Protein AF-A0A9P7GTY9-F1 (afdb_monomer)

pLDDT: mean 71.96, std 12.61, range [36.94, 91.25]

Mean predicted aligned error: 11.89 Å

Organism: NCBI:txid117069

Foldseek 3Di:
DVVVVVVVCCLPVVLVLLVVLLVVLCCLVCVCPPPPQAFFAQKKKAFWQVLFDVVIDRDDFDMDGDDQHHDDDDPDDDDHRDLFDDDDCVRPPPQAPPVLSGDDPSVLVVLVVVLSVLSVVLSVLSNCLSCLVVPDDVVSVVSPPVVSVVVSVVSVVVSVVSQPPVPVPDDDDDDDRNPSSPVSVVVNSVSVVVSQVVRSVVQSVCHPNRGRMHMDGDPRGHD

Radius of gyratio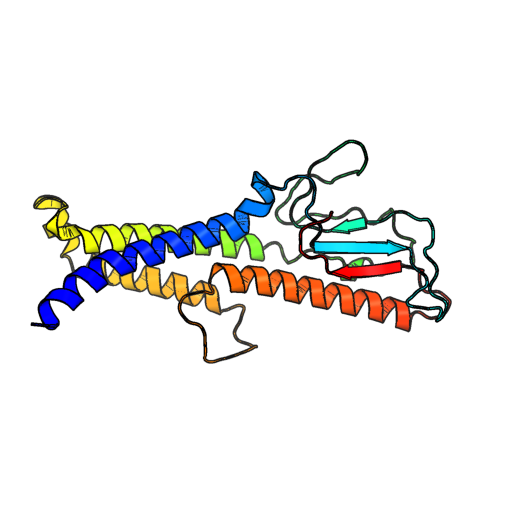n: 23.66 Å; Cα contacts (8 Å, |Δi|>4): 221; chains: 1; bounding box: 55×40×76 Å

Secondary structure (DSSP, 8-state):
-THHHHHHHHHHHHHHHHHHHHHHHHHHHHHHHHT-TT---SEEEEEBSTTT-TT-PBPP---EEE-S-----TTS-PPPP-SS-----TTS-TTS--GGGPPPPTHHHHHHHHHHHHHHHHHHHHHHHHTTTTS-HHHHHHHT-HHHHHHHHHHHHHHHHHHHTTTTTS--SS-SSS-HHHHHHHHHHHHHHHHHHHHHHHHHHHGGGS-SEEEEE--S---

Solvent-accessible surface area (backbone atoms only — not comparable to full-atom values): 13116 Å² total; per-residue (Å²): 122,69,77,70,56,54,58,58,46,58,59,53,49,50,56,51,52,52,50,50,52,50,53,52,29,49,40,68,71,44,38,58,63,75,75,40,42,82,34,37,27,39,33,36,37,37,35,23,34,58,82,82,36,96,81,49,51,85,46,93,63,80,66,48,76,41,50,81,48,49,55,75,52,103,87,54,94,55,65,78,70,45,86,62,56,80,78,83,60,83,86,51,64,93,73,52,76,67,78,56,72,59,64,72,64,61,62,55,63,55,53,50,52,52,42,51,50,39,47,52,54,32,50,54,52,52,47,52,61,66,43,30,93,75,41,57,76,75,57,27,60,61,62,66,37,67,65,55,56,51,49,45,50,48,44,45,49,51,37,54,50,71,68,42,78,84,51,84,83,71,82,87,88,91,76,92,84,79,43,77,53,50,50,57,54,47,48,52,50,51,51,52,54,46,33,33,48,55,46,44,51,53,35,56,75,43,50,95,76,31,58,57,56,40,54,44,79,46,84,43,58,57,134

Sequence (223 aa):
MIAGLSKPVTLYVSPILALTAILLSVFTFLSPVIMLHDRVALLTVTPSTSLIEQSGGKVDGPSLFLGLLVTNKASVNCTSPALSPAYNLNVLPTNAPSTLLSTPPASTPVFVAVALGFSMSFFFTFTLISFRHKVGDRLGSALEKPLIQTVSAWIGFLGFFMGEETSMFISRTLRSCLNEGVTSFLMARIWFGKAVRDFNDSIVNGGAQAPKLVATLGNAFTS

Structure (mmCIF, N/CA/C/O backbone):
data_AF-A0A9P7GTY9-F1
#
_entry.id   AF-A0A9P7GTY9-F1
#
loop_
_atom_site.group_PDB
_atom_site.id
_atom_site.type_symbol
_atom_site.label_atom_id
_atom_site.label_alt_id
_atom_site.label_comp_id
_atom_site.label_asym_id
_atom_site.label_entity_id
_atom_site.label_seq_id
_atom_site.pdbx_PDB_ins_code
_atom_site.Cartn_x
_atom_site.Cartn_y
_atom_site.Cartn_z
_atom_site.occupancy
_atom_site.B_iso_or_equiv
_atom_site.auth_seq_id
_atom_site.auth_comp_id
_atom_site.auth_asym_id
_atom_site.auth_atom_id
_atom_site.pdbx_PDB_model_num
ATOM 1 N N . MET A 1 1 ? 2.137 -10.593 -45.340 1.00 53.81 1 MET A N 1
ATOM 2 C CA . MET A 1 1 ? 1.813 -9.181 -45.013 1.00 53.81 1 MET A CA 1
ATOM 3 C C . MET A 1 1 ? 1.585 -8.899 -43.520 1.00 53.81 1 MET A C 1
ATOM 5 O O . MET A 1 1 ? 1.799 -7.769 -43.115 1.00 53.81 1 MET A O 1
ATOM 9 N N . ILE A 1 2 ? 1.259 -9.884 -42.672 1.00 58.38 2 ILE A N 1
ATOM 10 C CA . ILE A 1 2 ? 1.055 -9.680 -41.216 1.00 58.38 2 ILE A CA 1
ATOM 11 C C . ILE A 1 2 ? 2.355 -9.355 -40.442 1.00 58.38 2 ILE A C 1
ATOM 13 O O . ILE A 1 2 ? 2.325 -8.625 -39.455 1.00 58.38 2 ILE A O 1
ATOM 17 N N . ALA A 1 3 ? 3.518 -9.803 -40.927 1.00 59.88 3 ALA A N 1
ATOM 18 C CA . ALA A 1 3 ? 4.815 -9.555 -40.281 1.00 59.88 3 ALA A CA 1
ATOM 19 C C . ALA A 1 3 ? 5.262 -8.075 -40.281 1.00 59.88 3 ALA A C 1
ATOM 21 O O . ALA A 1 3 ? 6.110 -7.691 -39.481 1.00 59.88 3 ALA A O 1
ATOM 22 N N . GLY A 1 4 ? 4.695 -7.235 -41.158 1.00 64.06 4 GLY A N 1
ATOM 23 C CA . GLY A 1 4 ? 5.003 -5.800 -41.199 1.00 64.06 4 GLY A CA 1
ATOM 24 C C . GLY A 1 4 ? 4.282 -4.990 -40.120 1.00 64.06 4 GLY A C 1
ATOM 25 O O . GLY A 1 4 ? 4.781 -3.950 -39.704 1.00 64.06 4 GLY A O 1
ATOM 26 N N . LEU A 1 5 ? 3.137 -5.485 -39.638 1.00 68.31 5 LEU A N 1
ATOM 27 C CA . LEU A 1 5 ? 2.293 -4.809 -38.648 1.00 68.31 5 LEU A CA 1
ATOM 28 C C . LEU A 1 5 ? 2.688 -5.165 -37.208 1.00 68.31 5 LEU A C 1
ATOM 30 O O . LEU A 1 5 ? 2.550 -4.333 -36.317 1.00 68.31 5 LEU A O 1
ATOM 34 N N . SER A 1 6 ? 3.249 -6.357 -36.969 1.00 72.81 6 SER A N 1
ATOM 35 C CA . SER A 1 6 ? 3.654 -6.770 -35.616 1.00 72.81 6 SER A CA 1
ATOM 36 C C . SER A 1 6 ? 4.821 -5.947 -35.061 1.00 72.81 6 SER A C 1
ATOM 38 O O . SER A 1 6 ? 4.862 -5.667 -33.867 1.00 72.81 6 SER A O 1
ATOM 40 N N . LYS A 1 7 ? 5.746 -5.515 -35.924 1.00 72.12 7 LYS A N 1
ATOM 41 C CA . LYS A 1 7 ? 6.964 -4.788 -35.540 1.00 72.12 7 LYS A CA 1
ATOM 42 C C . LYS A 1 7 ? 6.700 -3.380 -34.976 1.00 72.12 7 LYS A C 1
ATOM 44 O O . LYS A 1 7 ? 7.246 -3.079 -33.921 1.00 72.12 7 LYS A O 1
ATOM 49 N N . PRO A 1 8 ? 5.885 -2.513 -35.609 1.00 74.19 8 PRO A N 1
ATOM 50 C CA . PRO A 1 8 ? 5.538 -1.215 -35.030 1.00 74.19 8 PRO A CA 1
ATOM 51 C C . PRO A 1 8 ? 4.605 -1.351 -33.823 1.00 74.19 8 PRO A C 1
ATOM 53 O O . PRO A 1 8 ? 4.744 -0.594 -32.866 1.00 74.19 8 PRO A O 1
ATOM 56 N N . VAL A 1 9 ? 3.697 -2.333 -33.820 1.00 77.06 9 VAL A N 1
ATOM 57 C CA . VAL A 1 9 ? 2.793 -2.554 -32.682 1.00 77.06 9 VAL A CA 1
ATOM 58 C C . VAL A 1 9 ? 3.590 -2.866 -31.415 1.00 77.06 9 VAL A C 1
ATOM 60 O O . VAL A 1 9 ? 3.382 -2.205 -30.405 1.00 77.06 9 VAL A O 1
ATOM 63 N N . THR A 1 10 ? 4.560 -3.782 -31.452 1.00 75.12 10 THR A N 1
ATOM 64 C CA . THR A 1 10 ? 5.373 -4.082 -30.259 1.00 75.12 10 THR A CA 1
ATOM 65 C C . THR A 1 10 ? 6.277 -2.918 -29.843 1.00 75.12 10 THR A C 1
ATOM 67 O O . THR A 1 10 ? 6.466 -2.698 -28.649 1.00 75.12 10 THR A O 1
ATOM 70 N N . LEU A 1 11 ? 6.777 -2.127 -30.799 1.00 77.88 11 LEU A N 1
ATOM 71 C CA . LEU A 1 11 ? 7.657 -0.983 -30.531 1.00 77.88 11 LEU A CA 1
ATOM 72 C C . LEU A 1 11 ? 6.949 0.206 -29.870 1.00 77.88 11 LEU A C 1
ATOM 74 O O . LEU A 1 11 ? 7.562 0.890 -29.057 1.00 77.88 11 LEU A O 1
ATOM 78 N N . TYR A 1 12 ? 5.688 0.469 -30.225 1.00 79.50 12 TYR A N 1
ATOM 79 C CA . TYR A 1 12 ? 4.944 1.629 -29.721 1.00 79.50 12 TYR A CA 1
ATOM 80 C C . TYR A 1 12 ? 3.958 1.274 -28.608 1.00 79.50 12 TYR A C 1
ATOM 82 O O . TYR A 1 12 ? 3.811 2.046 -27.662 1.00 79.50 12 TYR A O 1
ATOM 90 N N . VAL A 1 13 ? 3.318 0.102 -28.665 1.00 79.38 13 VAL A N 1
ATOM 91 C CA . VAL A 1 13 ? 2.354 -0.306 -27.631 1.00 79.38 13 VAL A CA 1
ATOM 92 C C . VAL A 1 13 ? 3.067 -0.646 -26.328 1.00 79.38 13 VAL A C 1
ATOM 94 O O . VAL A 1 13 ? 2.570 -0.276 -25.271 1.00 79.38 13 VAL A O 1
ATOM 97 N N . SER A 1 14 ? 4.246 -1.278 -26.371 1.00 77.44 14 SER A N 1
ATOM 98 C CA . SER A 1 14 ? 4.952 -1.680 -25.146 1.00 77.44 14 SER A CA 1
ATOM 99 C C . SER A 1 14 ? 5.366 -0.487 -24.264 1.00 77.44 14 SER A C 1
ATOM 101 O O . SER A 1 14 ? 5.079 -0.529 -23.067 1.00 77.44 14 SER A O 1
ATOM 103 N N . PRO A 1 15 ? 5.965 0.604 -24.792 1.00 79.56 15 PRO A N 1
ATOM 104 C CA . PRO A 1 15 ? 6.248 1.799 -23.995 1.00 79.56 15 PRO A CA 1
ATOM 105 C C . PRO A 1 15 ? 4.985 2.508 -23.503 1.00 79.56 15 PRO A C 1
ATOM 107 O O . PRO A 1 15 ? 4.964 2.979 -22.371 1.00 79.56 15 PRO A O 1
ATOM 110 N N . ILE A 1 16 ? 3.922 2.573 -24.316 1.00 80.88 16 ILE A N 1
ATOM 111 C CA . ILE A 1 16 ? 2.652 3.180 -23.887 1.00 80.88 16 ILE A CA 1
ATOM 112 C C . ILE A 1 16 ? 2.066 2.390 -22.713 1.00 80.88 16 ILE A C 1
ATOM 114 O O . ILE A 1 16 ? 1.695 2.986 -21.704 1.00 80.88 16 ILE A O 1
ATOM 118 N N . LEU A 1 17 ? 2.047 1.057 -22.804 1.00 78.06 17 LEU A N 1
ATOM 119 C CA . LEU A 1 17 ? 1.550 0.194 -21.737 1.00 78.06 17 LEU A CA 1
ATOM 120 C C . LEU A 1 17 ? 2.390 0.352 -20.458 1.00 78.06 17 LEU A C 1
ATOM 122 O O . LEU A 1 17 ? 1.833 0.539 -19.377 1.00 78.06 17 LEU A O 1
ATOM 126 N N . ALA A 1 18 ? 3.720 0.369 -20.582 1.00 77.69 18 ALA A N 1
ATOM 127 C CA . ALA A 1 18 ? 4.627 0.584 -19.455 1.00 77.69 18 ALA A CA 1
ATOM 128 C C . ALA A 1 18 ? 4.430 1.964 -18.801 1.00 77.69 18 ALA A C 1
ATOM 130 O O . ALA A 1 18 ? 4.335 2.058 -17.579 1.00 77.69 18 ALA A O 1
ATOM 131 N N . LEU A 1 19 ? 4.284 3.028 -19.599 1.00 79.38 19 LEU A N 1
ATOM 132 C CA . LEU A 1 19 ? 3.993 4.371 -19.095 1.00 79.38 19 LEU A CA 1
ATOM 133 C C . LEU A 1 19 ? 2.661 4.398 -18.342 1.00 79.38 19 LEU A C 1
ATOM 135 O O . LEU A 1 19 ? 2.590 4.948 -17.244 1.00 79.38 19 LEU A O 1
ATOM 139 N N . THR A 1 20 ? 1.613 3.783 -18.900 1.00 80.88 20 THR A N 1
ATOM 140 C CA . THR A 1 20 ? 0.312 3.711 -18.222 1.00 80.88 20 THR A CA 1
ATOM 141 C C . THR A 1 20 ? 0.404 2.948 -16.906 1.00 80.88 20 THR A C 1
ATOM 143 O O . THR A 1 20 ? -0.144 3.417 -15.912 1.00 80.88 20 THR A O 1
ATOM 146 N N . ALA A 1 21 ? 1.148 1.840 -16.855 1.00 78.06 21 ALA A N 1
ATOM 147 C CA . ALA A 1 21 ? 1.351 1.063 -15.636 1.00 78.06 21 ALA A CA 1
ATOM 148 C C . ALA A 1 21 ? 2.113 1.856 -14.560 1.00 78.06 21 ALA A C 1
ATOM 150 O O . ALA A 1 21 ? 1.731 1.822 -13.387 1.00 78.06 21 ALA A O 1
ATOM 151 N N . ILE A 1 22 ? 3.139 2.619 -14.947 1.00 77.12 22 ILE A N 1
ATOM 152 C CA . ILE A 1 22 ? 3.887 3.489 -14.029 1.00 77.12 22 ILE A CA 1
ATOM 153 C C . ILE A 1 22 ? 2.998 4.620 -13.518 1.00 77.12 22 ILE A C 1
ATOM 155 O O . ILE A 1 22 ? 2.954 4.848 -12.313 1.00 77.12 22 ILE A O 1
ATOM 159 N N . LEU A 1 23 ? 2.243 5.291 -14.393 1.00 78.88 23 LEU A N 1
ATOM 160 C CA . LEU A 1 23 ? 1.314 6.350 -13.988 1.00 78.88 23 LEU A CA 1
ATOM 161 C C . LEU A 1 23 ? 0.226 5.820 -13.048 1.00 78.88 23 LEU A C 1
ATOM 163 O O . LEU A 1 23 ? -0.029 6.432 -12.017 1.00 78.88 23 LEU A O 1
ATOM 167 N N . LEU A 1 24 ? -0.363 4.660 -13.350 1.00 76.75 24 LEU A N 1
ATOM 168 C CA . LEU A 1 24 ? -1.322 3.981 -12.473 1.00 76.75 24 LEU A CA 1
ATOM 169 C C . LEU A 1 24 ? -0.699 3.610 -11.125 1.00 76.75 24 LEU A C 1
ATOM 171 O O . LEU A 1 24 ? -1.355 3.760 -10.098 1.00 76.75 24 LEU A O 1
ATOM 175 N N . SER A 1 25 ? 0.559 3.169 -11.102 1.00 73.94 25 SER A N 1
ATOM 176 C CA . SER A 1 25 ? 1.267 2.835 -9.861 1.00 73.94 25 SER A CA 1
ATOM 177 C C . SER A 1 25 ? 1.550 4.088 -9.034 1.00 73.94 25 SER A C 1
ATOM 179 O O . SER A 1 25 ? 1.208 4.133 -7.854 1.00 73.94 25 SER A O 1
ATOM 181 N N . VAL A 1 26 ? 2.078 5.144 -9.660 1.00 74.38 26 VAL A N 1
ATOM 182 C CA . VAL A 1 26 ? 2.297 6.450 -9.024 1.00 74.38 26 VAL A CA 1
ATOM 183 C C . VAL A 1 26 ? 0.981 7.002 -8.493 1.00 74.38 26 VAL A C 1
ATOM 185 O O . VAL A 1 26 ? 0.935 7.419 -7.344 1.00 74.38 26 VAL A O 1
ATOM 188 N N . PHE A 1 27 ? -0.109 6.946 -9.258 1.00 73.62 27 PHE A N 1
ATOM 189 C CA . PHE A 1 27 ? -1.423 7.342 -8.765 1.00 73.62 27 PHE A CA 1
ATOM 190 C C . PHE A 1 27 ? -1.905 6.429 -7.646 1.00 73.62 27 PHE A C 1
ATOM 192 O O . PHE A 1 27 ? -2.376 6.934 -6.648 1.00 73.62 27 PHE A O 1
ATOM 199 N N . THR A 1 28 ? -1.728 5.118 -7.695 1.00 72.62 28 THR A N 1
ATOM 200 C CA . THR A 1 28 ? -2.166 4.253 -6.584 1.00 72.62 28 THR A CA 1
ATOM 201 C C . THR A 1 28 ? -1.468 4.614 -5.266 1.00 72.62 28 THR A C 1
ATOM 203 O O . THR A 1 28 ? -2.106 4.602 -4.214 1.00 72.62 28 THR A O 1
ATOM 206 N N . PHE A 1 29 ? -0.192 5.010 -5.311 1.00 67.75 29 PHE A N 1
ATOM 207 C CA . PHE A 1 29 ? 0.558 5.404 -4.115 1.00 67.75 29 PHE A CA 1
ATOM 208 C C . PHE A 1 29 ? 0.410 6.886 -3.723 1.00 67.75 29 PHE A C 1
ATOM 210 O O . PHE A 1 29 ? 0.395 7.192 -2.532 1.00 67.75 29 PHE A O 1
ATOM 217 N N . LEU A 1 30 ? 0.298 7.809 -4.686 1.00 65.69 30 LEU A N 1
ATOM 218 C CA . LEU A 1 30 ? 0.219 9.260 -4.442 1.00 65.69 30 LEU A CA 1
ATOM 219 C C . LEU A 1 30 ? -1.211 9.823 -4.492 1.00 65.69 30 LEU A C 1
ATOM 221 O O . LEU A 1 30 ? -1.462 10.879 -3.912 1.00 65.69 30 LEU A O 1
ATOM 225 N N . SER A 1 31 ? -2.160 9.161 -5.160 1.00 57.91 31 SER A N 1
ATOM 226 C CA . SER A 1 31 ? -3.567 9.599 -5.273 1.00 57.91 31 SER A CA 1
ATOM 227 C C . SER A 1 31 ? -4.242 9.780 -3.916 1.00 57.91 31 SER A C 1
ATOM 229 O O . SER A 1 31 ? -4.916 10.804 -3.760 1.00 57.91 31 SER A O 1
ATOM 231 N N . PRO A 1 32 ? -4.024 8.906 -2.908 1.00 56.84 32 PRO A N 1
ATOM 232 C CA . PRO A 1 32 ? -4.570 9.155 -1.578 1.00 56.84 32 PRO A CA 1
ATOM 233 C C . PRO A 1 32 ? -4.040 10.462 -0.969 1.00 56.84 32 PRO A C 1
ATOM 235 O O . PRO A 1 32 ? -4.764 11.131 -0.244 1.00 56.84 32 PRO A O 1
ATOM 238 N N . VAL A 1 33 ? -2.801 10.856 -1.297 1.00 56.56 33 VAL A N 1
ATOM 239 C CA . VAL A 1 33 ? -2.149 12.054 -0.744 1.00 56.56 33 VAL A CA 1
ATOM 240 C C . VAL A 1 33 ? -2.668 13.331 -1.408 1.00 56.56 33 VAL A C 1
ATOM 242 O O . VAL A 1 33 ? -2.957 14.309 -0.726 1.00 56.56 33 VAL A O 1
ATOM 245 N N . ILE A 1 34 ? -2.741 13.348 -2.744 1.00 58.34 34 ILE A N 1
ATOM 246 C CA . ILE A 1 34 ? -2.912 14.599 -3.502 1.00 58.34 34 ILE A CA 1
ATOM 247 C C . ILE A 1 34 ? -4.393 14.930 -3.726 1.00 58.34 34 ILE A C 1
ATOM 249 O O . ILE A 1 34 ? -4.763 16.101 -3.668 1.00 58.34 34 ILE A O 1
ATOM 253 N N . MET A 1 35 ? -5.253 13.930 -3.962 1.00 55.97 35 MET A N 1
ATOM 254 C CA . MET A 1 35 ? -6.664 14.183 -4.290 1.00 55.97 35 MET A CA 1
ATOM 255 C C . MET A 1 35 ? -7.630 14.040 -3.110 1.00 55.97 35 MET A C 1
ATOM 257 O O . MET A 1 35 ? -8.623 14.763 -3.078 1.00 55.97 35 MET A O 1
ATOM 261 N N . LEU A 1 36 ? -7.371 13.152 -2.141 1.00 58.12 36 LEU A N 1
ATOM 262 C CA . LEU A 1 36 ? -8.297 12.869 -1.031 1.00 58.12 36 LEU A CA 1
ATOM 263 C C . LEU A 1 36 ? -7.631 12.996 0.349 1.00 58.12 36 LEU A C 1
ATOM 265 O O . LEU A 1 36 ? -7.696 12.103 1.184 1.00 58.12 36 LEU A O 1
ATOM 269 N N . HIS A 1 37 ? -7.038 14.157 0.618 1.00 58.03 37 HIS A N 1
ATOM 270 C CA . HIS A 1 37 ? -6.351 14.440 1.883 1.00 58.03 37 HIS A CA 1
ATOM 271 C C . HIS A 1 37 ? -7.248 14.310 3.137 1.00 58.03 37 HIS A C 1
ATOM 273 O O . HIS A 1 37 ? -6.772 13.926 4.204 1.00 58.03 37 HIS A O 1
ATOM 279 N N . ASP A 1 38 ? -8.558 14.547 3.004 1.00 56.91 38 ASP A N 1
ATOM 280 C CA . ASP A 1 38 ? -9.467 14.674 4.153 1.00 56.91 38 ASP A CA 1
ATOM 281 C C . ASP A 1 38 ? -10.274 13.415 4.523 1.00 56.91 38 ASP A C 1
ATOM 283 O O . ASP A 1 38 ? -11.013 13.445 5.509 1.00 56.91 38 ASP A O 1
ATOM 287 N N . ARG A 1 39 ? -10.229 12.329 3.737 1.00 60.22 39 ARG A N 1
ATOM 288 C CA . ARG A 1 39 ? -11.233 11.241 3.840 1.00 60.22 39 ARG A CA 1
ATOM 289 C C . ARG A 1 39 ? -10.676 9.826 3.678 1.00 60.22 39 ARG A C 1
ATOM 291 O O . ARG A 1 39 ? -11.363 8.942 3.172 1.00 60.22 39 ARG A O 1
ATOM 298 N N . VAL A 1 40 ? -9.436 9.587 4.102 1.00 66.50 40 VAL A N 1
ATOM 299 C CA . VAL A 1 40 ? -8.789 8.278 3.925 1.00 66.50 40 VAL A CA 1
ATOM 300 C C . VAL A 1 40 ? -8.595 7.570 5.261 1.00 66.50 40 VAL A C 1
ATOM 302 O O . VAL A 1 40 ? -7.652 7.840 5.997 1.00 66.50 40 VAL A O 1
ATOM 305 N N . ALA A 1 41 ? -9.477 6.612 5.558 1.00 71.69 41 ALA A N 1
ATOM 306 C CA . ALA A 1 41 ? -9.295 5.655 6.648 1.00 71.69 41 ALA A CA 1
ATOM 307 C C . ALA A 1 41 ? -9.339 4.231 6.084 1.00 71.69 41 ALA A C 1
ATOM 309 O O . ALA A 1 41 ? -10.329 3.813 5.476 1.00 71.69 41 ALA A O 1
ATOM 310 N N . LEU A 1 42 ? -8.247 3.485 6.263 1.00 77.00 42 LEU A N 1
ATOM 311 C CA . LEU A 1 42 ? -8.186 2.073 5.877 1.00 77.00 42 LEU A CA 1
ATOM 312 C C . LEU A 1 42 ? -8.743 1.179 6.985 1.00 77.00 42 LEU A C 1
ATOM 314 O O . LEU A 1 42 ? -9.350 0.147 6.709 1.00 77.00 42 LEU A O 1
ATOM 318 N N . LEU A 1 43 ? -8.544 1.594 8.232 1.00 81.56 43 LEU A N 1
ATOM 319 C CA . LEU A 1 43 ? -9.041 0.928 9.420 1.00 81.56 43 LEU A CA 1
ATOM 320 C C . LEU A 1 43 ? -9.772 1.966 10.266 1.00 81.56 43 LEU A C 1
ATOM 322 O O . LEU A 1 43 ? -9.282 3.073 10.479 1.00 81.56 43 LEU A O 1
ATOM 326 N N . THR A 1 44 ? -10.971 1.633 10.725 1.00 84.69 44 THR A N 1
ATOM 327 C CA . THR A 1 44 ? -11.723 2.477 11.655 1.00 84.69 44 THR A CA 1
ATOM 328 C C . THR A 1 44 ? -12.119 1.653 12.864 1.00 84.69 44 THR A C 1
ATOM 330 O O . THR A 1 44 ? -12.746 0.601 12.727 1.00 84.69 44 THR A O 1
ATOM 333 N N . VAL A 1 45 ? -11.750 2.138 14.044 1.00 86.62 45 VAL A N 1
ATOM 334 C CA . VAL A 1 45 ? -12.197 1.595 15.323 1.00 86.62 45 VAL A CA 1
ATOM 335 C C . VAL A 1 45 ? -13.353 2.459 15.796 1.00 86.62 45 VAL A C 1
ATOM 337 O O . VAL A 1 45 ? -13.191 3.662 16.007 1.00 86.62 45 VAL A O 1
ATOM 340 N N . THR A 1 46 ? -14.524 1.851 15.941 1.00 88.19 46 THR A N 1
ATOM 341 C CA . THR A 1 46 ? -15.717 2.531 16.457 1.00 88.19 46 THR A CA 1
ATOM 342 C C . THR A 1 46 ? -16.239 1.823 17.701 1.00 88.19 46 THR A C 1
ATOM 344 O O . THR A 1 46 ? -16.133 0.599 17.797 1.00 88.19 46 THR A O 1
ATOM 347 N N . PRO A 1 47 ? -16.802 2.560 18.665 1.00 87.44 47 PRO A N 1
ATOM 348 C CA . PRO A 1 47 ? -17.474 1.965 19.813 1.00 87.44 47 PRO A CA 1
ATOM 349 C C . PRO A 1 47 ? -18.744 1.217 19.379 1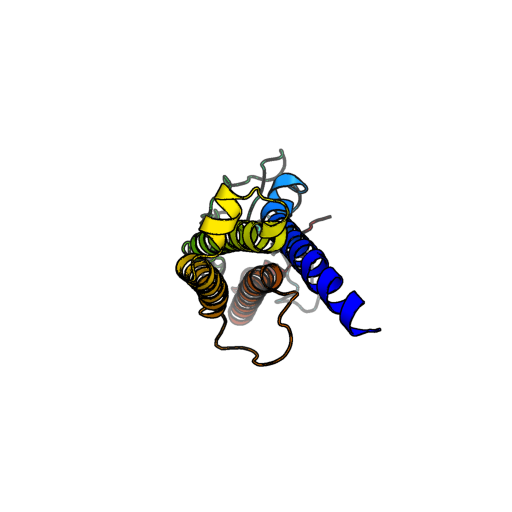.00 87.44 47 PRO A C 1
ATOM 351 O O . PRO A 1 47 ? -19.629 1.771 18.723 1.00 87.44 47 PRO A O 1
ATOM 354 N N . SER A 1 48 ? -18.843 -0.063 19.734 1.00 85.62 48 SER A N 1
ATOM 355 C CA . SER A 1 48 ? -20.002 -0.908 19.424 1.00 85.62 48 SER A CA 1
ATOM 35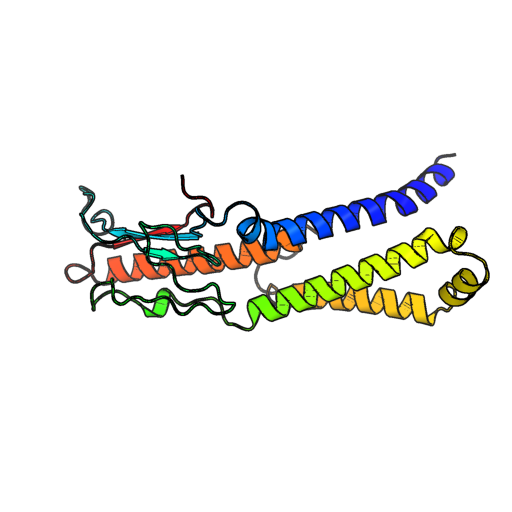6 C C . SER A 1 48 ? -20.078 -2.101 20.374 1.00 85.62 48 SER A C 1
ATOM 358 O O . SER A 1 48 ? -19.050 -2.676 20.729 1.00 85.62 48 SER A O 1
ATOM 360 N N . THR A 1 49 ? -21.293 -2.507 20.759 1.00 84.31 49 THR A N 1
ATOM 361 C CA . THR A 1 49 ? -21.522 -3.775 21.482 1.00 84.31 49 THR A CA 1
ATOM 362 C C . THR A 1 49 ? -21.777 -4.963 20.564 1.00 84.31 49 THR A C 1
ATOM 364 O O . THR A 1 49 ? -21.937 -6.071 21.062 1.00 84.31 49 THR A O 1
ATOM 367 N N . SER A 1 50 ? -21.772 -4.772 19.242 1.00 83.44 50 SER A N 1
ATOM 368 C CA . SER A 1 50 ? -22.113 -5.822 18.266 1.00 83.44 50 SER A CA 1
ATOM 369 C C . SER A 1 50 ? -21.275 -7.102 18.371 1.00 83.44 50 SER A C 1
ATOM 371 O O . SER A 1 50 ? -21.763 -8.166 18.010 1.00 83.44 50 SER A O 1
ATOM 373 N N . LEU A 1 51 ? -20.042 -7.024 18.883 1.00 78.94 51 LEU A N 1
ATOM 374 C CA . LEU A 1 51 ? -19.178 -8.195 19.077 1.00 78.94 51 LEU A CA 1
ATOM 375 C C . LEU A 1 51 ? -19.488 -9.002 20.350 1.00 78.94 51 LEU A C 1
ATOM 377 O O . LEU A 1 51 ? -19.097 -10.160 20.432 1.00 78.94 51 LEU A O 1
ATOM 381 N N . ILE A 1 52 ? -20.151 -8.403 21.344 1.00 80.25 52 ILE A N 1
ATOM 382 C CA . ILE A 1 52 ? -20.366 -9.004 22.675 1.00 80.25 52 ILE A CA 1
ATOM 383 C C . ILE A 1 52 ? -21.852 -9.310 22.907 1.00 80.25 52 ILE A C 1
ATOM 385 O O . ILE A 1 52 ? -22.195 -10.276 23.583 1.00 80.25 52 ILE A O 1
ATOM 389 N N . GLU A 1 53 ? -22.747 -8.501 22.341 1.00 80.88 53 GLU A N 1
ATOM 390 C CA . GLU A 1 53 ? -24.183 -8.556 22.591 1.00 80.88 53 GLU A CA 1
ATOM 391 C C . GLU A 1 53 ? -24.946 -8.739 21.271 1.00 80.88 53 GLU A C 1
ATOM 393 O O . GLU A 1 53 ? -24.815 -7.931 20.349 1.00 80.88 53 GLU A O 1
ATOM 398 N N . GLN A 1 54 ? -25.774 -9.790 21.180 1.00 74.62 54 GLN A N 1
ATOM 399 C CA . GLN A 1 54 ? -26.553 -10.118 19.971 1.00 74.62 54 GLN A CA 1
ATOM 400 C C . GLN A 1 54 ? -27.530 -9.002 19.554 1.00 74.62 54 GLN A C 1
ATOM 402 O O . GLN A 1 54 ? -27.917 -8.931 18.391 1.00 74.62 54 GLN A O 1
ATOM 407 N N . SER A 1 55 ? -27.893 -8.107 20.478 1.00 74.00 55 SER A N 1
ATOM 408 C CA . SER A 1 55 ? -28.787 -6.959 20.263 1.00 74.00 55 SER A CA 1
ATOM 409 C C . SER A 1 55 ? -28.083 -5.692 19.741 1.00 74.00 55 SER A C 1
ATOM 411 O O . SER A 1 55 ? -28.751 -4.679 19.553 1.00 74.00 55 SER A O 1
ATOM 413 N N . GLY A 1 56 ? -26.760 -5.733 19.521 1.00 69.81 56 GLY A N 1
ATOM 414 C CA . GLY A 1 56 ? -25.949 -4.756 18.775 1.00 69.81 56 GLY A CA 1
ATOM 415 C C . GLY A 1 56 ? -26.362 -3.279 18.854 1.00 69.81 56 GLY A C 1
ATOM 416 O O . GLY A 1 56 ? -26.931 -2.742 17.906 1.00 69.81 56 GLY A O 1
ATOM 417 N N . GLY A 1 57 ? -26.002 -2.591 19.940 1.00 76.94 57 GLY A N 1
ATOM 418 C CA . GLY A 1 57 ? -26.202 -1.147 20.093 1.00 76.94 57 GLY A CA 1
ATOM 419 C C . GLY A 1 57 ? -24.995 -0.325 19.624 1.00 76.94 57 GLY A C 1
ATOM 420 O O . GLY A 1 57 ? -23.835 -0.711 19.815 1.00 76.94 57 GLY A O 1
ATOM 421 N N . LYS A 1 58 ? -25.257 0.849 19.033 1.00 77.88 58 LYS A N 1
ATOM 422 C CA . LYS A 1 58 ? -24.234 1.887 18.847 1.00 77.88 58 LYS A CA 1
ATOM 423 C C . LYS A 1 58 ? -23.976 2.531 20.209 1.00 77.88 58 LYS A C 1
ATOM 425 O O . LYS A 1 58 ? -24.912 3.006 20.843 1.00 77.88 58 LYS A O 1
ATOM 430 N N . VAL A 1 59 ? -22.729 2.502 20.665 1.00 82.38 59 VAL A N 1
ATOM 431 C CA . VAL A 1 59 ? -22.323 3.127 21.930 1.00 82.38 59 VAL A CA 1
ATOM 432 C C . VAL A 1 59 ? -21.674 4.461 21.604 1.00 82.38 59 VAL A C 1
ATOM 434 O O . VAL A 1 59 ? -20.902 4.543 20.652 1.00 82.38 59 VAL A O 1
ATOM 437 N N . ASP A 1 60 ? -21.973 5.498 22.377 1.00 80.94 60 ASP A N 1
ATOM 438 C CA . ASP A 1 60 ? -21.287 6.777 22.228 1.00 80.94 60 ASP A CA 1
ATOM 439 C C . ASP A 1 60 ? -19.846 6.668 22.729 1.00 80.94 60 ASP A C 1
ATOM 441 O O . ASP A 1 60 ? -19.569 6.176 23.824 1.00 80.94 60 ASP A O 1
ATOM 445 N N . GLY A 1 61 ? -18.908 7.124 21.907 1.00 80.88 61 GLY A N 1
ATOM 446 C CA . GLY A 1 61 ? -17.495 7.113 22.240 1.00 80.88 61 GLY A CA 1
ATOM 447 C C . GLY A 1 61 ? -16.624 7.620 21.094 1.00 80.88 61 GLY A C 1
ATOM 448 O O . GLY A 1 61 ? -17.104 7.819 19.974 1.00 80.88 61 GLY A O 1
ATOM 449 N N . PRO A 1 62 ? -15.332 7.842 21.367 1.00 80.38 62 PRO A N 1
ATOM 450 C CA . PRO A 1 62 ? -14.400 8.315 20.361 1.00 80.38 62 PRO A CA 1
ATOM 451 C C . PRO A 1 62 ? -14.157 7.240 19.295 1.00 80.38 62 PRO A C 1
ATOM 453 O O . PRO A 1 62 ? -13.856 6.087 19.602 1.00 80.38 62 PRO A O 1
ATOM 456 N N . SER A 1 63 ? -14.263 7.633 18.029 1.00 81.12 63 SER A N 1
ATOM 457 C CA . SER A 1 63 ? -13.859 6.814 16.887 1.00 81.12 63 SER A CA 1
ATOM 458 C C . SER A 1 63 ? -12.422 7.129 16.498 1.00 81.12 63 SER A C 1
ATOM 460 O O . SER A 1 63 ? -12.046 8.299 16.401 1.00 81.12 63 SER A O 1
ATOM 462 N N . LEU A 1 64 ? -11.639 6.092 16.225 1.00 80.06 64 LEU A N 1
ATOM 463 C CA . LEU A 1 64 ? -10.246 6.223 15.831 1.00 80.06 64 LEU A CA 1
ATOM 464 C C . LEU A 1 64 ? -10.087 5.786 14.373 1.00 80.06 64 LEU A C 1
ATOM 466 O O . LEU A 1 64 ? -10.470 4.680 13.992 1.00 80.06 64 LEU A O 1
ATOM 470 N N . PHE A 1 65 ? -9.532 6.678 13.557 1.00 79.38 65 PHE A N 1
ATOM 471 C CA . PHE A 1 65 ? -9.321 6.464 12.130 1.00 79.38 65 PHE A CA 1
ATOM 472 C C . PHE A 1 65 ? -7.834 6.249 11.872 1.00 79.38 65 PHE A C 1
ATOM 474 O O . PHE A 1 65 ? -7.002 7.085 12.221 1.00 79.38 65 PHE A O 1
ATOM 481 N N . LEU A 1 66 ? -7.507 5.115 11.265 1.00 76.50 66 LEU A N 1
ATOM 482 C CA . LEU A 1 66 ? -6.150 4.690 10.960 1.00 76.50 66 LEU A CA 1
ATOM 483 C C . LEU A 1 66 ? -5.998 4.607 9.444 1.00 76.50 66 LEU A C 1
ATOM 485 O O . LEU A 1 66 ? -6.757 3.935 8.737 1.00 76.50 66 LEU A O 1
ATOM 489 N N . GLY A 1 67 ? -4.999 5.314 8.939 1.00 70.44 67 GLY A N 1
ATOM 490 C CA . GLY A 1 67 ? -4.676 5.396 7.525 1.00 70.44 67 GLY A CA 1
ATOM 491 C C . GLY A 1 67 ? -3.224 5.806 7.338 1.00 70.44 67 GLY A C 1
ATOM 492 O O . GLY A 1 67 ? -2.557 6.219 8.290 1.00 70.44 67 GLY A O 1
ATOM 493 N N . LEU A 1 68 ? -2.729 5.667 6.107 1.00 61.28 68 LEU A N 1
ATOM 494 C CA . LEU A 1 68 ? -1.362 6.063 5.770 1.00 61.28 68 LEU A CA 1
ATOM 495 C C . LEU A 1 68 ? -1.160 7.584 5.875 1.00 61.28 68 LEU A C 1
ATOM 497 O O . LEU A 1 68 ? -0.050 8.025 6.153 1.00 61.28 68 LEU A O 1
ATOM 501 N N . LEU A 1 69 ? -2.204 8.386 5.643 1.00 55.50 69 LEU A N 1
ATOM 502 C CA . LEU A 1 69 ? -2.127 9.846 5.562 1.00 55.50 69 LEU A CA 1
ATOM 503 C C . LEU A 1 69 ? -3.443 10.454 6.054 1.00 55.50 69 LEU A C 1
ATOM 505 O O . LEU A 1 69 ? -4.506 10.041 5.599 1.00 55.50 69 LEU A O 1
ATOM 509 N N . VAL A 1 70 ? -3.373 11.428 6.964 1.00 53.62 70 VAL A N 1
ATOM 510 C CA . VAL A 1 70 ? -4.544 12.167 7.460 1.00 53.62 70 VAL A CA 1
ATOM 511 C C . VAL A 1 70 ? -4.161 13.641 7.600 1.00 53.62 70 VAL A C 1
ATOM 513 O O . VAL A 1 70 ? -3.149 13.946 8.232 1.00 53.62 70 VAL A O 1
ATOM 516 N N . THR A 1 71 ? -4.930 14.563 7.014 1.00 51.03 71 THR A N 1
ATOM 517 C CA . THR A 1 71 ? -4.725 16.010 7.209 1.00 51.03 71 THR A CA 1
ATOM 518 C C . THR A 1 71 ? -5.636 16.567 8.299 1.00 51.03 71 THR A C 1
ATOM 520 O O . THR A 1 71 ? -6.763 16.115 8.489 1.00 51.03 71 THR A O 1
ATOM 523 N N . ASN A 1 72 ? -5.133 17.546 9.056 1.00 51.34 72 ASN A N 1
ATOM 524 C CA . ASN A 1 72 ? -5.879 18.203 10.131 1.00 51.34 72 ASN A CA 1
ATOM 525 C C . ASN A 1 72 ? -6.961 19.125 9.548 1.00 51.34 72 ASN A C 1
ATOM 527 O O . ASN A 1 72 ? -6.659 20.227 9.088 1.00 51.34 72 ASN A O 1
ATOM 531 N N . LYS A 1 73 ? -8.228 18.711 9.634 1.00 51.47 73 LYS A N 1
ATOM 532 C CA . LYS A 1 73 ? -9.374 19.631 9.643 1.00 51.47 73 LYS A CA 1
ATOM 533 C C . LYS A 1 73 ? -10.083 19.566 10.992 1.00 51.47 73 LYS A C 1
ATOM 535 O O . LYS A 1 73 ? -10.058 18.543 11.667 1.00 51.47 73 LYS A O 1
ATOM 540 N N . ALA A 1 74 ? -10.714 20.683 11.355 1.00 48.31 74 ALA A N 1
ATOM 541 C CA . ALA A 1 74 ? -11.076 21.140 12.704 1.00 48.31 74 ALA A CA 1
ATOM 542 C C . ALA A 1 74 ? -11.962 20.231 13.596 1.00 48.31 74 ALA A C 1
ATOM 544 O O . ALA A 1 74 ? -12.385 20.675 14.658 1.00 48.31 74 ALA A O 1
ATOM 545 N N . SER A 1 75 ? -12.240 18.981 13.217 1.00 62.75 75 SER A N 1
ATOM 546 C CA . SER A 1 75 ? -13.033 18.030 14.011 1.00 62.75 75 SER A CA 1
ATOM 547 C C . SER A 1 75 ? -12.292 16.736 14.380 1.00 62.75 75 SER A C 1
ATOM 549 O O . SER A 1 75 ? -12.844 15.934 15.132 1.00 62.75 75 SER A O 1
ATOM 551 N N . VAL A 1 76 ? -11.078 16.499 13.868 1.00 66.06 76 VAL A N 1
ATOM 552 C CA . VAL A 1 76 ? -10.288 15.287 14.151 1.00 66.06 76 VAL A CA 1
ATOM 553 C C . VAL A 1 76 ? -8.852 15.699 14.466 1.00 66.06 76 VAL A C 1
ATOM 555 O O . VAL A 1 76 ? -8.257 16.474 13.725 1.00 66.06 76 VAL A O 1
ATOM 558 N N . ASN A 1 77 ? -8.301 15.202 15.577 1.00 68.38 77 ASN A N 1
ATOM 559 C CA . ASN A 1 77 ? -6.915 15.462 15.960 1.00 68.38 77 ASN A CA 1
ATOM 560 C C . ASN A 1 77 ? -5.991 14.520 15.173 1.00 68.38 77 ASN A C 1
ATOM 562 O O . ASN A 1 77 ? -5.862 13.344 15.520 1.00 68.38 77 ASN A O 1
ATOM 566 N N . CYS A 1 78 ? -5.400 15.012 14.085 1.00 68.38 78 CYS A N 1
ATOM 567 C CA . CYS A 1 78 ? -4.564 14.208 13.198 1.00 68.38 78 CYS A CA 1
ATOM 568 C C . CYS A 1 78 ? -3.084 14.328 13.585 1.00 68.38 78 CYS A C 1
ATOM 570 O O . CYS A 1 78 ? -2.560 15.426 13.791 1.00 68.38 78 CYS A O 1
ATOM 572 N N . THR A 1 79 ? -2.381 13.198 13.624 1.00 67.62 79 THR A N 1
ATOM 573 C CA . THR A 1 79 ? -0.915 13.162 13.709 1.00 67.62 79 THR A CA 1
ATOM 574 C C . THR A 1 79 ? -0.285 13.521 12.365 1.00 67.62 79 THR A C 1
ATOM 576 O O . THR A 1 79 ? -0.843 13.204 11.316 1.00 67.62 79 THR A O 1
ATOM 579 N N . SER A 1 80 ? 0.894 14.150 12.397 1.00 65.12 80 SER A N 1
ATOM 580 C CA . SER A 1 80 ? 1.646 14.491 11.182 1.00 65.12 80 SER A CA 1
ATOM 581 C C . SER A 1 80 ? 1.880 13.246 10.312 1.00 65.12 80 SER A C 1
ATOM 583 O O . SER A 1 80 ? 2.220 12.190 10.860 1.00 65.12 80 SER A O 1
ATOM 585 N N . PRO A 1 81 ? 1.716 13.339 8.979 1.00 63.84 81 PRO A N 1
ATOM 586 C CA . PRO A 1 81 ? 1.979 12.221 8.085 1.00 63.84 81 PRO A CA 1
ATOM 587 C C . PRO A 1 81 ? 3.442 11.780 8.202 1.00 63.84 81 PRO A C 1
ATOM 589 O O . PRO A 1 81 ? 4.364 12.593 8.129 1.00 63.84 81 PRO A O 1
ATOM 592 N N . ALA A 1 82 ? 3.655 10.479 8.386 1.00 64.06 82 ALA A N 1
ATOM 593 C CA . ALA A 1 82 ? 4.975 9.877 8.512 1.00 64.06 82 ALA A CA 1
ATOM 594 C C . ALA A 1 82 ? 5.003 8.510 7.820 1.00 64.06 82 ALA A C 1
ATOM 596 O O . ALA A 1 82 ? 3.980 7.844 7.703 1.00 64.06 82 ALA A O 1
ATOM 597 N N . LEU A 1 83 ? 6.194 8.073 7.400 1.00 59.28 83 LEU A N 1
ATOM 598 C CA . LEU A 1 83 ? 6.427 6.741 6.813 1.00 59.28 83 LEU A CA 1
ATOM 599 C C . LEU A 1 83 ? 6.255 5.607 7.842 1.00 59.28 83 LEU A C 1
ATOM 601 O O . LEU A 1 83 ? 6.028 4.460 7.473 1.00 59.28 83 LEU A O 1
ATOM 605 N N . SER A 1 84 ? 6.346 5.947 9.128 1.00 66.25 84 SER A N 1
ATOM 606 C CA . SER A 1 84 ? 6.079 5.081 10.276 1.00 66.25 84 SER A CA 1
ATOM 607 C C . SER A 1 84 ? 5.263 5.877 11.300 1.00 66.25 84 SER A C 1
ATOM 609 O O . SER A 1 84 ? 5.836 6.391 12.266 1.00 66.25 84 SER A O 1
ATOM 611 N N . PRO A 1 85 ? 3.951 6.069 11.079 1.00 67.50 85 PRO A N 1
ATOM 612 C CA . PRO A 1 85 ? 3.148 6.866 11.991 1.00 67.50 85 PRO A CA 1
ATOM 613 C C . PRO A 1 85 ? 3.051 6.177 13.358 1.00 67.50 85 PRO A C 1
ATOM 615 O O . PRO A 1 85 ? 2.736 4.993 13.458 1.00 67.50 85 PRO A O 1
ATOM 6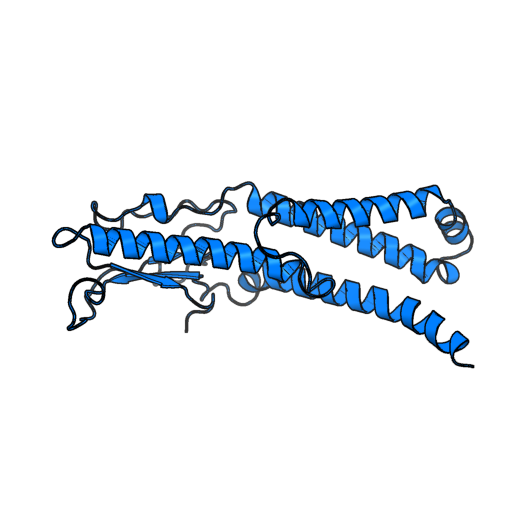18 N N . ALA A 1 86 ? 3.337 6.924 14.423 1.00 72.81 86 ALA A N 1
ATOM 619 C CA . ALA A 1 86 ? 3.037 6.503 15.784 1.00 72.81 86 ALA A CA 1
ATOM 620 C C . ALA A 1 86 ? 1.632 7.008 16.124 1.00 72.81 86 ALA A C 1
ATOM 622 O O . ALA A 1 86 ? 1.424 8.208 16.312 1.00 72.81 86 ALA A O 1
ATOM 623 N N . TYR A 1 87 ? 0.655 6.104 16.144 1.00 74.81 87 TYR A N 1
ATOM 624 C CA . TYR A 1 87 ? -0.719 6.469 16.465 1.00 74.81 87 TYR A CA 1
ATOM 625 C C . TYR A 1 87 ? -0.868 6.696 17.968 1.00 74.81 87 TYR A C 1
ATOM 627 O O . TYR A 1 87 ? -0.456 5.871 18.781 1.00 74.81 87 TYR A O 1
ATOM 635 N N . ASN A 1 88 ? -1.475 7.820 18.343 1.00 73.75 88 ASN A N 1
ATOM 636 C CA . ASN A 1 88 ? -1.800 8.088 19.736 1.00 73.75 88 ASN A CA 1
ATOM 637 C C . ASN A 1 88 ? -3.049 7.284 20.129 1.00 73.75 88 ASN A C 1
ATOM 639 O O . ASN A 1 88 ? -4.165 7.625 19.740 1.00 73.75 88 ASN A O 1
ATOM 643 N N . LEU A 1 89 ? -2.850 6.210 20.892 1.00 79.62 89 LEU A N 1
ATOM 644 C CA . LEU A 1 89 ? -3.910 5.302 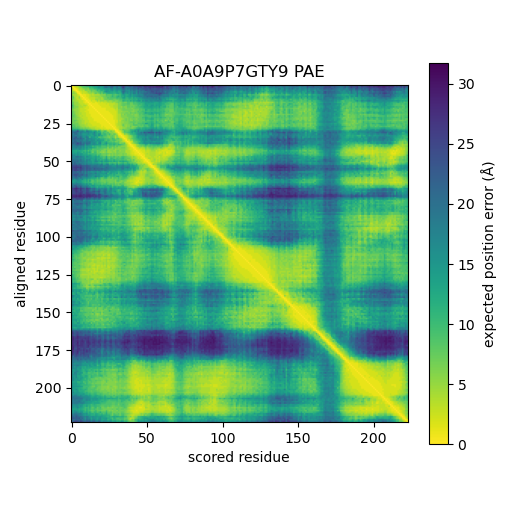21.335 1.00 79.62 89 LEU A CA 1
ATOM 645 C C . LEU A 1 89 ? -4.450 5.646 22.731 1.00 79.62 89 LEU A C 1
ATOM 647 O O . LEU A 1 89 ? -5.268 4.899 23.257 1.00 79.62 89 LEU A O 1
ATOM 651 N N . ASN A 1 90 ? -4.061 6.783 23.320 1.00 81.94 90 ASN A N 1
ATOM 652 C CA . ASN A 1 90 ? -4.490 7.182 24.671 1.00 81.94 90 ASN A CA 1
ATOM 653 C C . ASN A 1 90 ? -6.003 7.431 24.787 1.00 81.94 90 ASN A C 1
ATOM 655 O O . ASN A 1 90 ? -6.532 7.566 25.884 1.00 81.94 90 ASN A O 1
ATOM 659 N N . VAL A 1 91 ? -6.692 7.529 23.649 1.00 80.88 91 VAL A N 1
ATOM 660 C CA . VAL A 1 91 ? -8.146 7.689 23.563 1.00 80.88 91 VAL A CA 1
ATOM 661 C C . VAL A 1 91 ? -8.874 6.348 23.753 1.00 80.88 91 VAL A C 1
ATOM 663 O O . VAL A 1 91 ? -10.068 6.324 24.049 1.00 80.88 91 VAL A O 1
ATOM 666 N N . LEU A 1 92 ? -8.166 5.225 23.596 1.00 81.81 92 LEU A N 1
ATOM 667 C CA . LEU A 1 92 ? -8.708 3.894 23.835 1.00 81.81 92 LEU A CA 1
ATOM 668 C C . LEU A 1 92 ? -8.630 3.538 25.331 1.00 81.81 92 LEU A C 1
ATOM 670 O O . LEU A 1 92 ? -7.705 3.964 26.024 1.00 81.81 92 LEU A O 1
ATOM 674 N N . PRO A 1 93 ? -9.578 2.733 25.845 1.00 82.88 93 PRO A N 1
ATOM 675 C CA . PRO A 1 93 ? -9.519 2.232 27.214 1.00 82.88 93 PRO A CA 1
ATOM 676 C C . PRO A 1 93 ? -8.249 1.399 27.438 1.00 82.88 93 PRO A C 1
ATOM 678 O O . PRO A 1 93 ? -7.776 0.720 26.528 1.00 82.88 93 PRO A O 1
ATOM 681 N N . THR A 1 94 ? -7.735 1.384 28.671 1.00 82.50 94 THR A N 1
ATOM 682 C CA . THR A 1 94 ? -6.490 0.680 29.054 1.00 82.50 94 THR A CA 1
ATOM 683 C C . THR A 1 94 ? -6.504 -0.822 28.766 1.00 82.50 94 THR A C 1
ATOM 685 O O . THR A 1 94 ? -5.448 -1.437 28.680 1.00 82.50 94 THR A O 1
ATOM 688 N N . ASN A 1 95 ? -7.692 -1.405 28.591 1.00 80.94 95 ASN A N 1
ATOM 689 C CA . ASN A 1 95 ? -7.892 -2.823 28.295 1.00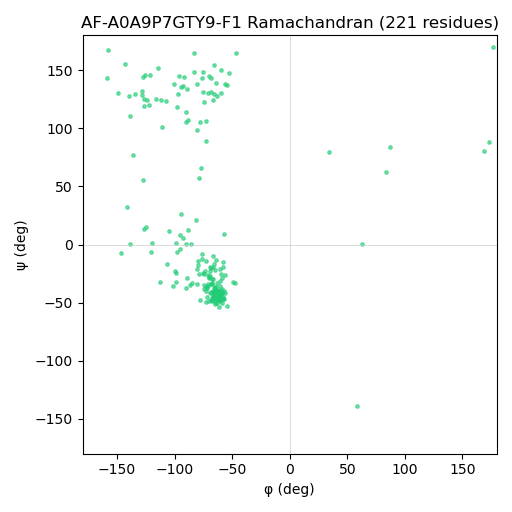 80.94 95 ASN A CA 1
ATOM 690 C C . ASN A 1 95 ? -7.973 -3.116 26.782 1.00 80.94 95 ASN A C 1
ATOM 692 O O . ASN A 1 95 ? -8.286 -4.239 26.394 1.00 80.94 95 ASN A O 1
ATOM 696 N N . ALA A 1 96 ? -7.754 -2.121 25.914 1.00 83.06 96 ALA A N 1
ATOM 697 C CA . ALA A 1 96 ? -7.737 -2.322 24.469 1.00 83.06 96 ALA A CA 1
ATOM 698 C C . ALA A 1 96 ? -6.388 -2.895 23.994 1.00 83.06 96 ALA A C 1
ATOM 700 O O . ALA A 1 96 ? -5.336 -2.416 24.425 1.00 83.06 96 ALA A O 1
ATOM 701 N N . PRO A 1 97 ? -6.389 -3.873 23.066 1.00 78.50 97 PRO A N 1
ATOM 702 C CA . PRO A 1 97 ? -5.163 -4.438 22.512 1.00 78.50 97 PRO A CA 1
ATOM 703 C C . PRO A 1 97 ? -4.490 -3.433 21.562 1.00 78.50 97 PRO A C 1
ATOM 705 O O . PRO A 1 97 ? -4.740 -3.398 20.357 1.00 78.50 97 PRO A O 1
ATOM 708 N N . SER A 1 98 ? -3.629 -2.586 22.123 1.00 73.25 98 SER A N 1
ATOM 709 C CA . SER A 1 98 ? -2.927 -1.504 21.422 1.00 73.25 98 SER A CA 1
ATOM 710 C C . SER A 1 98 ? -1.774 -1.989 20.534 1.00 73.25 98 SER A C 1
ATOM 712 O O . SER A 1 98 ? -1.445 -1.345 19.541 1.00 73.25 98 SER A O 1
ATOM 714 N N . THR A 1 99 ? -1.193 -3.152 20.832 1.00 69.44 99 THR A N 1
ATOM 715 C CA . THR A 1 99 ? -0.089 -3.766 20.070 1.00 69.44 99 THR A CA 1
ATOM 716 C C . THR A 1 99 ? -0.507 -4.298 18.697 1.00 69.44 99 THR A C 1
ATOM 718 O O . THR A 1 99 ? 0.314 -4.339 17.778 1.00 69.44 99 THR A O 1
ATOM 721 N N . LEU A 1 100 ? -1.783 -4.661 18.526 1.00 69.94 100 LEU A N 1
ATOM 722 C CA . LEU A 1 100 ? -2.325 -5.180 17.262 1.00 69.94 100 LEU A CA 1
ATOM 723 C C . LEU A 1 100 ? -2.636 -4.073 16.241 1.00 69.94 100 LEU A C 1
ATOM 725 O O . LEU A 1 100 ? -2.790 -4.350 15.056 1.00 69.94 100 LEU A O 1
ATOM 729 N N . LEU A 1 101 ? -2.674 -2.814 16.687 1.00 69.69 101 LEU A N 1
ATOM 730 C CA . LEU A 1 101 ? -2.881 -1.626 15.851 1.00 69.69 101 LEU A CA 1
ATOM 731 C C . LEU A 1 101 ? -1.547 -0.986 15.415 1.00 69.69 101 LEU A C 1
ATOM 733 O O . LEU A 1 101 ? -1.480 0.218 15.164 1.00 69.69 101 LEU A O 1
ATOM 737 N N . SER A 1 102 ? -0.472 -1.778 15.347 1.00 68.75 102 SER A N 1
ATOM 738 C CA . SER A 1 102 ? 0.849 -1.303 14.934 1.00 68.75 102 SER A CA 1
ATOM 739 C C . SER A 1 102 ? 0.941 -1.109 13.420 1.00 68.75 102 SER A C 1
ATOM 741 O O . SER A 1 102 ? 0.358 -1.842 12.615 1.00 68.75 102 SER A O 1
ATOM 743 N N . THR A 1 103 ? 1.668 -0.065 13.028 1.00 65.94 103 THR A N 1
ATOM 744 C CA . THR A 1 103 ? 1.926 0.256 11.627 1.00 65.94 103 THR A CA 1
ATOM 745 C C . THR A 1 103 ? 2.773 -0.817 10.952 1.00 65.94 103 THR A C 1
ATOM 747 O O . THR A 1 103 ? 3.538 -1.518 11.620 1.00 65.94 103 THR A O 1
ATOM 750 N N . PRO A 1 104 ? 2.668 -0.956 9.616 1.00 65.62 104 PRO A N 1
ATOM 751 C CA . PRO A 1 104 ? 3.600 -1.779 8.861 1.00 65.62 104 PRO A CA 1
ATOM 752 C C . PRO A 1 104 ? 5.048 -1.371 9.175 1.00 65.62 104 PRO A C 1
ATOM 754 O O . PRO A 1 104 ? 5.309 -0.187 9.409 1.00 65.62 104 PRO A O 1
ATOM 757 N N . PRO A 1 105 ? 6.004 -2.314 9.147 1.00 69.06 105 PRO A N 1
ATOM 758 C CA . PRO A 1 105 ? 7.400 -2.006 9.422 1.00 69.06 105 PRO A CA 1
ATOM 759 C C . PRO A 1 105 ? 7.915 -0.915 8.475 1.00 69.06 105 PRO A C 1
ATOM 761 O O . PRO A 1 105 ? 7.644 -0.942 7.269 1.00 69.06 105 PRO A O 1
ATOM 764 N N . ALA A 1 106 ? 8.692 0.024 9.028 1.00 65.81 106 ALA A N 1
ATOM 765 C CA . ALA A 1 106 ? 9.205 1.217 8.345 1.00 65.81 106 ALA A CA 1
ATOM 766 C C . ALA A 1 106 ? 10.054 0.923 7.091 1.00 65.81 106 ALA A C 1
ATOM 768 O O . ALA A 1 106 ? 10.292 1.814 6.278 1.00 65.81 106 ALA A O 1
ATOM 769 N N . SER A 1 107 ? 10.496 -0.323 6.908 1.00 67.38 107 SER A N 1
ATOM 770 C CA . SER A 1 107 ? 11.186 -0.787 5.704 1.00 67.38 107 SER A CA 1
ATOM 771 C C . SER A 1 107 ? 10.271 -0.834 4.476 1.00 67.38 107 SER A C 1
ATOM 773 O O . SER A 1 107 ? 10.719 -0.537 3.372 1.00 67.38 107 SER A O 1
ATOM 775 N N . THR A 1 108 ? 8.984 -1.146 4.651 1.00 70.38 108 THR A N 1
ATOM 776 C CA . THR A 1 108 ? 8.016 -1.338 3.556 1.00 70.38 108 THR A CA 1
ATOM 777 C C . THR A 1 108 ? 7.936 -0.145 2.591 1.00 70.38 108 THR A C 1
ATOM 779 O O . THR A 1 108 ? 8.103 -0.350 1.387 1.00 70.38 108 THR A O 1
ATOM 782 N N . PRO A 1 109 ? 7.728 1.109 3.047 1.00 68.56 109 PRO A N 1
ATOM 783 C CA . PRO A 1 109 ? 7.635 2.239 2.126 1.00 68.56 109 PRO A CA 1
ATOM 784 C C . PRO A 1 109 ? 8.976 2.588 1.465 1.00 68.56 109 PRO A C 1
ATOM 786 O O . PRO A 1 109 ? 8.984 3.067 0.332 1.00 68.56 109 PRO A O 1
ATOM 789 N N . VAL A 1 110 ? 10.107 2.316 2.128 1.00 73.12 110 VAL A N 1
ATOM 790 C CA . VAL A 1 110 ? 11.444 2.514 1.544 1.00 73.12 110 VAL A CA 1
ATOM 791 C C . VAL A 1 110 ? 11.657 1.546 0.381 1.00 73.12 110 VAL A C 1
ATOM 793 O O . VAL A 1 110 ? 12.074 1.971 -0.694 1.00 73.12 110 VAL A O 1
ATOM 796 N N . PHE A 1 111 ? 11.296 0.272 0.553 1.00 71.62 111 PHE A N 1
ATOM 797 C CA . PHE A 1 111 ? 11.360 -0.722 -0.522 1.00 71.62 111 PHE A CA 1
ATOM 798 C C . PHE A 1 111 ? 10.477 -0.346 -1.715 1.00 71.62 111 PHE A C 1
ATOM 800 O O . PHE A 1 111 ? 10.927 -0.417 -2.857 1.00 71.62 111 PHE A O 1
ATOM 807 N N . VAL A 1 112 ? 9.255 0.131 -1.463 1.00 73.81 112 VAL A N 1
ATOM 808 C CA . VAL A 1 112 ? 8.353 0.609 -2.523 1.00 73.81 112 VAL A CA 1
ATOM 809 C C . VAL A 1 112 ? 8.954 1.798 -3.279 1.00 73.81 112 VAL A C 1
ATOM 811 O O . VAL A 1 112 ? 8.908 1.828 -4.509 1.00 73.81 112 VAL A O 1
ATOM 814 N N . ALA A 1 113 ? 9.543 2.766 -2.571 1.00 75.56 113 ALA A N 1
ATOM 815 C CA . ALA A 1 113 ? 10.168 3.929 -3.199 1.00 75.56 113 ALA A CA 1
ATOM 816 C C . ALA A 1 113 ? 11.362 3.533 -4.085 1.00 75.56 113 ALA A C 1
ATOM 818 O O . ALA A 1 113 ? 11.493 4.030 -5.205 1.00 75.56 113 ALA A O 1
ATOM 819 N N . VAL A 1 114 ? 12.197 2.602 -3.615 1.00 78.12 114 VAL A N 1
ATOM 820 C CA . VAL A 1 114 ? 13.334 2.070 -4.383 1.00 78.12 114 VAL A CA 1
ATOM 821 C C . VAL A 1 114 ? 12.853 1.312 -5.626 1.00 78.12 114 VAL A C 1
ATOM 823 O O . VAL A 1 114 ? 13.378 1.542 -6.717 1.00 78.12 114 VAL A O 1
ATOM 826 N N . ALA A 1 115 ? 11.819 0.475 -5.499 1.00 74.81 115 ALA A N 1
ATOM 827 C CA . ALA A 1 115 ? 11.236 -0.258 -6.624 1.00 74.81 115 ALA A CA 1
ATOM 828 C C . ALA A 1 115 ? 10.645 0.683 -7.690 1.00 74.81 115 ALA A C 1
ATOM 830 O O . ALA A 1 115 ? 10.899 0.508 -8.884 1.00 74.81 115 ALA A O 1
ATOM 831 N N . LEU A 1 116 ? 9.927 1.734 -7.273 1.00 75.75 116 LEU A N 1
ATOM 832 C CA . LEU A 1 116 ? 9.425 2.768 -8.185 1.00 75.75 116 LEU A CA 1
ATOM 833 C C . LEU A 1 116 ? 10.569 3.499 -8.900 1.00 75.75 116 LEU A C 1
ATOM 835 O O . LEU A 1 116 ? 10.475 3.747 -10.103 1.00 75.75 116 LEU A O 1
ATOM 839 N N . GLY A 1 117 ? 11.658 3.801 -8.187 1.00 81.50 117 GLY A N 1
ATOM 840 C CA . GLY A 1 117 ? 12.858 4.403 -8.768 1.00 81.50 117 GLY A CA 1
ATOM 841 C C . GLY A 1 117 ? 13.464 3.538 -9.874 1.00 81.50 117 GLY A C 1
ATOM 842 O O . GLY A 1 117 ? 13.668 4.020 -10.991 1.00 81.50 117 GLY A O 1
ATOM 843 N N . PHE A 1 118 ? 13.672 2.245 -9.607 1.00 75.75 118 PHE A N 1
ATOM 844 C CA . PHE A 1 118 ? 14.178 1.309 -10.615 1.00 75.75 118 PHE A CA 1
ATOM 845 C C . PHE A 1 118 ? 13.226 1.145 -11.806 1.00 75.75 118 PHE A C 1
ATOM 847 O O . PHE A 1 118 ? 13.692 1.117 -12.947 1.00 75.75 118 PHE A O 1
ATOM 854 N N . SER A 1 119 ? 11.911 1.109 -11.571 1.00 77.19 119 SER A N 1
ATOM 855 C CA . SER A 1 119 ? 10.899 1.031 -12.634 1.00 77.19 119 SER A CA 1
ATOM 856 C C . SER A 1 119 ? 10.936 2.262 -13.553 1.00 77.19 119 SER A C 1
ATOM 858 O O . SER A 1 119 ? 10.967 2.128 -14.780 1.00 77.19 119 SER A O 1
ATOM 860 N N . MET A 1 120 ? 11.057 3.470 -12.986 1.00 82.38 120 MET A N 1
ATOM 861 C CA . MET A 1 120 ? 11.239 4.694 -13.775 1.00 82.38 120 MET A CA 1
ATOM 862 C C . MET A 1 120 ? 12.537 4.652 -14.591 1.00 82.38 120 MET A C 1
ATOM 864 O O . MET A 1 120 ? 12.514 4.924 -15.794 1.00 82.38 120 MET A O 1
ATOM 868 N N . SER A 1 121 ? 13.665 4.27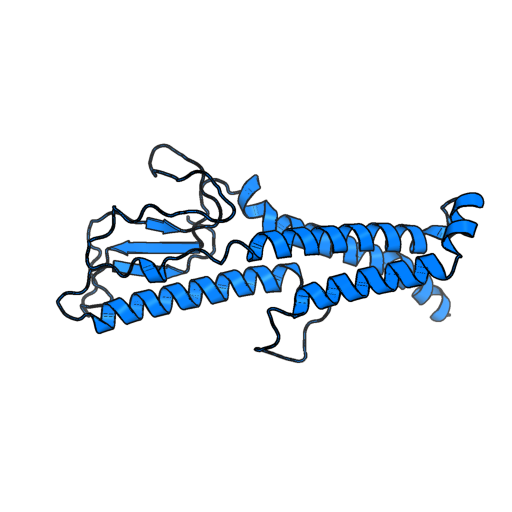3 -13.981 1.00 83.69 121 SER A N 1
ATOM 869 C CA . SER A 1 121 ? 14.948 4.151 -14.691 1.00 83.69 121 SER A CA 1
ATOM 870 C C . SER A 1 121 ? 14.898 3.129 -15.830 1.00 83.69 121 SER A C 1
ATOM 872 O O . SER A 1 121 ? 15.421 3.390 -16.921 1.00 83.69 121 SER A O 1
ATOM 874 N N . PHE A 1 122 ? 14.242 1.987 -15.613 1.00 80.94 122 PHE A N 1
ATOM 875 C CA . PHE A 1 122 ? 14.024 0.981 -16.647 1.00 80.94 122 PHE A CA 1
ATOM 876 C C . PHE A 1 122 ? 13.192 1.541 -17.802 1.00 80.94 122 PHE A C 1
ATOM 878 O O . PHE A 1 122 ? 13.600 1.418 -18.956 1.00 80.94 122 PHE A O 1
ATOM 885 N N . PHE A 1 123 ? 12.082 2.222 -17.507 1.00 82.50 123 PHE A N 1
ATOM 886 C CA . PHE A 1 123 ? 11.228 2.832 -18.522 1.00 82.50 123 PHE A CA 1
ATOM 887 C C . PHE A 1 123 ? 11.978 3.840 -19.394 1.00 82.50 123 PHE A C 1
ATOM 889 O O . PHE A 1 123 ? 11.873 3.783 -20.623 1.00 82.50 123 PHE A O 1
ATOM 896 N N . PHE A 1 124 ? 12.773 4.727 -18.790 1.00 85.00 124 PHE A N 1
ATOM 897 C CA . PHE A 1 124 ? 13.584 5.681 -19.549 1.00 85.00 124 PHE A CA 1
ATOM 898 C C . PHE A 1 124 ? 14.596 4.970 -20.449 1.00 85.00 124 PHE A C 1
ATOM 900 O O . PHE A 1 124 ? 14.693 5.284 -21.637 1.00 85.00 124 PHE A O 1
ATOM 907 N N . THR A 1 125 ? 15.302 3.974 -19.914 1.00 80.38 125 THR A N 1
ATOM 908 C CA . THR A 1 125 ? 16.316 3.230 -20.673 1.00 80.38 125 THR A CA 1
ATOM 909 C C . THR A 1 125 ? 15.679 2.442 -21.824 1.00 80.38 125 THR A C 1
ATOM 911 O O . THR A 1 125 ? 16.147 2.509 -22.960 1.00 80.38 125 THR A O 1
ATOM 914 N N . PHE A 1 126 ? 14.560 1.762 -21.572 1.00 80.94 126 PHE A N 1
ATOM 915 C CA . PHE A 1 126 ? 13.808 1.006 -22.575 1.00 80.94 126 PHE A CA 1
ATOM 916 C C . PHE A 1 126 ? 13.213 1.905 -23.669 1.00 80.94 126 PHE A C 1
ATOM 918 O O . PHE A 1 126 ? 13.255 1.566 -24.856 1.00 80.94 126 PHE A O 1
ATOM 925 N N . THR A 1 127 ? 12.700 3.076 -23.288 1.00 82.94 127 THR A N 1
ATOM 926 C CA . THR A 1 127 ? 12.173 4.069 -24.232 1.00 82.94 127 THR A CA 1
ATOM 927 C C . THR A 1 127 ? 13.289 4.583 -25.140 1.00 82.94 127 THR A C 1
ATOM 929 O O . THR A 1 127 ? 13.133 4.577 -26.361 1.00 82.94 127 THR A O 1
ATOM 932 N N . LEU A 1 128 ? 14.452 4.938 -24.584 1.00 81.50 128 LEU A N 1
ATOM 933 C CA . LEU A 1 128 ? 15.611 5.368 -25.374 1.00 81.50 128 LEU A CA 1
ATOM 934 C C . LEU A 1 128 ? 16.072 4.292 -26.370 1.00 81.50 128 LEU A C 1
ATOM 936 O O . LEU A 1 128 ? 16.340 4.610 -27.529 1.00 81.50 128 LEU A O 1
ATOM 940 N N . ILE A 1 129 ? 16.101 3.021 -25.958 1.00 79.44 129 ILE A N 1
ATOM 941 C CA . ILE A 1 129 ? 16.453 1.896 -26.841 1.00 79.44 129 ILE A CA 1
ATOM 942 C C . ILE A 1 129 ? 15.412 1.722 -27.960 1.00 79.44 129 ILE A C 1
ATOM 944 O O . ILE A 1 129 ? 15.775 1.538 -29.124 1.00 79.44 129 ILE A O 1
ATOM 948 N N . SER A 1 130 ? 14.119 1.826 -27.641 1.00 78.94 130 SER A N 1
ATOM 949 C CA . SER A 1 130 ? 13.027 1.666 -28.613 1.00 78.94 130 SER A CA 1
ATOM 950 C C . SER A 1 130 ? 13.040 2.774 -29.673 1.00 78.94 130 SER A C 1
ATOM 952 O O . SER A 1 130 ? 12.897 2.522 -30.873 1.00 78.94 130 SER A O 1
ATOM 954 N N . PHE A 1 131 ? 13.311 4.012 -29.262 1.00 79.12 131 PHE A N 1
ATOM 955 C CA . PHE A 1 131 ? 13.389 5.157 -30.168 1.00 79.12 131 PHE A CA 1
ATOM 956 C C . PHE A 1 131 ? 14.778 5.381 -30.778 1.00 79.12 131 PHE A C 1
ATOM 958 O O . PHE A 1 131 ? 14.970 6.398 -31.439 1.00 79.12 131 PHE A O 1
ATOM 965 N N . ARG A 1 132 ? 15.721 4.430 -30.666 1.00 76.88 132 ARG A N 1
ATOM 966 C CA . ARG A 1 132 ? 17.102 4.568 -31.183 1.00 76.88 132 ARG A CA 1
ATOM 967 C C . ARG A 1 132 ? 17.202 5.056 -32.632 1.00 76.88 132 ARG A C 1
ATOM 969 O O . ARG A 1 132 ? 18.126 5.770 -32.971 1.00 76.88 132 ARG A O 1
ATOM 976 N N . HIS A 1 133 ? 16.230 4.704 -33.474 1.00 75.19 133 HIS A N 1
ATOM 977 C CA . HIS A 1 133 ? 16.177 5.097 -34.886 1.00 75.19 133 HIS A CA 1
ATOM 978 C C . HIS A 1 133 ? 15.824 6.581 -35.109 1.00 75.19 133 HIS A C 1
ATOM 980 O O . HIS A 1 133 ? 15.979 7.084 -36.216 1.00 75.19 133 HIS A O 1
ATOM 986 N N . LYS A 1 134 ? 15.320 7.275 -34.080 1.00 80.50 134 LYS A N 1
ATOM 987 C CA . LYS A 1 134 ? 15.049 8.722 -34.078 1.00 80.50 134 LYS A CA 1
ATOM 988 C C . LYS A 1 134 ? 16.043 9.520 -33.239 1.00 80.50 134 LYS A C 1
ATOM 990 O O . LYS A 1 134 ? 16.098 10.740 -33.365 1.00 80.50 134 LYS A O 1
ATOM 995 N N . VAL A 1 135 ? 16.797 8.859 -32.365 1.00 77.44 135 VAL A N 1
ATOM 996 C CA . VAL A 1 135 ? 17.806 9.499 -31.524 1.00 77.44 135 VAL A CA 1
ATOM 997 C C . VAL A 1 135 ? 19.108 9.493 -32.325 1.00 77.44 135 VAL A C 1
ATOM 999 O O . VAL A 1 135 ? 19.668 8.430 -32.552 1.00 77.44 135 VAL A O 1
ATOM 1002 N N . GLY A 1 136 ? 19.521 10.665 -32.822 1.00 79.56 136 GLY A N 1
ATOM 1003 C CA . GLY A 1 136 ? 20.510 10.827 -33.899 1.00 79.56 136 GLY A CA 1
ATOM 1004 C C . GLY A 1 136 ? 21.804 10.002 -33.798 1.00 79.56 136 GLY A C 1
ATOM 1005 O O . GLY A 1 136 ? 22.176 9.504 -32.736 1.00 79.56 136 GLY A O 1
ATOM 1006 N N . ASP A 1 137 ? 22.526 9.919 -34.918 1.00 78.31 137 ASP A N 1
ATOM 1007 C CA . ASP A 1 137 ? 23.583 8.929 -35.203 1.00 78.31 137 ASP A CA 1
ATOM 1008 C C . ASP A 1 137 ? 24.626 8.713 -34.090 1.00 78.31 137 ASP A C 1
ATOM 1010 O O . ASP A 1 137 ? 25.105 7.596 -33.882 1.00 78.31 137 ASP A O 1
ATOM 1014 N N . ARG A 1 138 ? 24.962 9.759 -33.320 1.00 75.19 138 ARG A N 1
ATOM 1015 C CA . ARG A 1 138 ? 25.922 9.663 -32.206 1.00 75.19 138 ARG A CA 1
ATOM 1016 C C . ARG A 1 138 ? 25.372 8.955 -30.966 1.00 75.19 138 ARG A C 1
ATOM 1018 O O . ARG A 1 138 ? 26.118 8.220 -30.325 1.00 75.19 138 ARG A O 1
ATOM 1025 N N . LEU A 1 139 ? 24.104 9.169 -30.609 1.00 75.31 139 LEU A N 1
ATOM 1026 C CA . LEU A 1 139 ? 23.484 8.460 -29.482 1.00 75.31 139 LEU A CA 1
ATOM 1027 C C . LEU A 1 139 ? 23.039 7.055 -29.901 1.00 75.31 139 LEU A C 1
ATOM 1029 O O . LEU A 1 139 ? 23.135 6.127 -29.099 1.00 75.31 139 LEU A O 1
ATOM 1033 N N . GLY A 1 140 ? 22.602 6.894 -31.154 1.00 72.50 140 GLY A N 1
ATOM 1034 C CA . GLY A 1 140 ? 22.237 5.597 -31.721 1.00 72.50 140 GLY A CA 1
ATOM 1035 C C . GLY A 1 140 ? 23.384 4.585 -31.654 1.00 72.50 140 GLY A C 1
ATOM 1036 O O . GLY A 1 140 ? 23.183 3.479 -31.155 1.00 72.50 140 GLY A O 1
ATOM 1037 N N . SER A 1 141 ? 24.605 4.980 -32.041 1.00 76.00 141 SER A N 1
ATOM 1038 C CA . SER A 1 141 ? 25.771 4.079 -31.983 1.00 76.00 141 SER A CA 1
ATOM 1039 C C . SER A 1 141 ? 26.234 3.767 -30.553 1.00 76.00 141 SER A C 1
ATOM 1041 O O . SER A 1 141 ? 26.753 2.684 -30.285 1.00 76.00 141 SER A O 1
ATOM 1043 N N . ALA A 1 142 ? 26.007 4.678 -29.600 1.00 76.50 142 ALA A N 1
ATOM 1044 C CA . ALA A 1 142 ? 26.267 4.416 -28.187 1.00 76.50 142 ALA A CA 1
ATOM 1045 C C . ALA A 1 142 ? 25.272 3.394 -27.610 1.00 76.50 142 ALA A C 1
ATOM 1047 O O . ALA A 1 142 ? 25.690 2.489 -26.887 1.00 76.50 142 ALA A O 1
ATOM 1048 N N . LEU A 1 143 ? 23.987 3.504 -27.973 1.00 72.94 143 LEU A N 1
ATOM 1049 C CA . LEU A 1 143 ? 22.892 2.609 -27.566 1.00 72.94 143 LEU A CA 1
ATOM 1050 C C . LEU A 1 143 ? 22.978 1.203 -28.183 1.00 72.94 143 LEU A C 1
ATOM 1052 O O . LEU A 1 143 ? 22.374 0.271 -27.652 1.00 72.94 143 LEU A O 1
ATOM 1056 N N . GLU A 1 144 ? 23.730 1.023 -29.271 1.00 74.31 144 GLU A N 1
ATOM 1057 C CA . GLU A 1 144 ? 23.993 -0.298 -29.860 1.00 74.31 144 GLU A CA 1
ATOM 1058 C C . GLU A 1 144 ? 25.021 -1.128 -29.091 1.00 74.31 144 GLU A C 1
ATOM 1060 O O . GLU A 1 144 ? 25.172 -2.321 -29.360 1.00 74.31 144 GLU A O 1
ATOM 1065 N N . LYS A 1 145 ? 25.702 -0.548 -28.096 1.00 81.81 145 LYS A N 1
ATOM 1066 C CA . LYS A 1 145 ? 26.644 -1.318 -27.286 1.00 81.81 145 LYS A CA 1
ATOM 1067 C C . LYS A 1 145 ? 25.892 -2.420 -26.524 1.00 81.81 145 LYS A C 1
ATOM 1069 O O . LYS A 1 145 ? 24.967 -2.107 -25.768 1.00 81.81 145 LYS A O 1
ATOM 1074 N N . PRO A 1 146 ? 26.333 -3.692 -26.618 1.00 80.25 146 PRO A N 1
ATOM 1075 C CA . PRO A 1 146 ? 25.669 -4.818 -25.951 1.00 80.25 146 PRO A CA 1
ATOM 1076 C C . PRO A 1 146 ? 25.630 -4.644 -24.426 1.00 80.25 146 PRO A C 1
ATOM 1078 O O . PRO A 1 146 ? 24.725 -5.135 -23.754 1.00 80.25 146 PRO A O 1
ATOM 1081 N N . LEU A 1 147 ? 26.578 -3.874 -23.886 1.00 78.88 147 LEU A N 1
ATOM 1082 C CA . LEU A 1 147 ? 26.648 -3.497 -22.478 1.00 78.88 147 LEU A CA 1
ATOM 1083 C C . LEU A 1 147 ? 25.392 -2.741 -22.013 1.00 78.88 147 LEU A C 1
ATOM 1085 O O . LEU A 1 147 ? 24.871 -3.046 -20.948 1.00 78.88 147 LEU A O 1
ATOM 1089 N N . ILE A 1 148 ? 24.851 -1.817 -22.816 1.00 78.12 148 ILE A N 1
ATOM 1090 C CA . ILE A 1 148 ? 23.671 -1.023 -22.431 1.00 78.12 148 ILE A CA 1
ATOM 1091 C C . ILE A 1 148 ? 22.402 -1.877 -22.456 1.00 78.12 148 ILE A C 1
ATOM 1093 O O . ILE A 1 148 ? 21.584 -1.784 -21.544 1.00 78.12 148 ILE A O 1
ATOM 1097 N N . GLN A 1 149 ? 22.262 -2.754 -23.451 1.00 79.44 149 GLN A N 1
ATOM 1098 C CA . GLN A 1 149 ? 21.137 -3.692 -23.524 1.00 79.44 149 GLN A CA 1
ATOM 1099 C C . GLN A 1 149 ? 21.158 -4.682 -22.355 1.00 79.44 149 GLN A C 1
ATOM 1101 O O . GLN A 1 149 ? 20.124 -4.964 -21.757 1.00 79.44 149 GLN A O 1
ATOM 1106 N N . THR A 1 150 ? 22.351 -5.154 -21.985 1.00 81.56 150 THR A N 1
ATOM 1107 C CA . THR A 1 150 ? 22.543 -6.071 -20.856 1.00 81.56 150 THR A CA 1
ATOM 1108 C C . THR A 1 150 ? 22.227 -5.370 -19.539 1.00 81.56 150 THR A C 1
ATOM 1110 O O . THR A 1 150 ? 21.476 -5.902 -18.731 1.00 81.56 150 THR A O 1
ATOM 1113 N N . VAL A 1 151 ? 22.721 -4.145 -19.336 1.00 82.56 151 VAL A N 1
ATOM 1114 C CA . VAL A 1 151 ? 22.424 -3.348 -18.136 1.00 82.56 151 VAL A CA 1
ATOM 1115 C C . VAL A 1 151 ? 20.933 -3.035 -18.031 1.00 82.56 151 VAL A C 1
ATOM 1117 O O . VAL A 1 151 ? 20.371 -3.187 -16.952 1.00 82.56 151 VAL A O 1
ATOM 1120 N N . SER A 1 152 ? 20.255 -2.669 -19.125 1.00 80.12 152 SER A N 1
ATOM 1121 C CA . SER A 1 152 ? 18.804 -2.435 -19.076 1.00 80.12 152 SER A CA 1
ATOM 1122 C C . SER A 1 152 ? 18.028 -3.718 -18.771 1.00 80.12 152 SER A C 1
ATOM 1124 O O . SER A 1 152 ? 17.050 -3.661 -18.027 1.00 80.12 152 SER A O 1
ATOM 1126 N N . ALA A 1 153 ? 18.460 -4.864 -19.304 1.00 78.81 153 ALA A N 1
ATOM 1127 C CA . ALA A 1 153 ? 17.865 -6.157 -18.986 1.00 78.81 153 ALA A CA 1
ATOM 1128 C C . ALA A 1 153 ? 18.076 -6.523 -17.508 1.00 78.81 153 ALA A C 1
ATOM 1130 O O . ALA A 1 153 ? 17.129 -6.954 -16.860 1.00 78.81 153 ALA A O 1
ATOM 1131 N N . TRP A 1 154 ? 19.265 -6.275 -16.948 1.00 79.00 154 TRP A N 1
ATOM 1132 C CA . TRP A 1 154 ? 19.548 -6.482 -15.523 1.00 79.00 154 TRP A CA 1
ATOM 1133 C C . TRP A 1 154 ? 18.770 -5.531 -14.618 1.00 79.00 154 TRP A C 1
ATOM 1135 O O . TRP A 1 154 ? 18.279 -5.969 -13.587 1.00 79.00 154 TRP A O 1
ATOM 1145 N N . ILE A 1 155 ? 18.611 -4.259 -14.989 1.00 77.94 155 ILE A N 1
ATOM 1146 C CA . ILE A 1 155 ? 17.796 -3.304 -14.221 1.00 77.94 155 ILE A CA 1
ATOM 1147 C C . ILE A 1 155 ? 16.324 -3.730 -14.241 1.00 77.94 155 ILE A C 1
ATOM 1149 O O . ILE A 1 155 ? 15.674 -3.705 -13.200 1.00 77.94 155 ILE A O 1
ATOM 1153 N N . GLY A 1 156 ? 15.808 -4.168 -15.395 1.00 69.12 156 GLY A N 1
ATOM 1154 C CA . GLY A 1 156 ? 14.451 -4.710 -15.499 1.00 69.12 156 GLY A CA 1
ATOM 1155 C C . GLY A 1 156 ? 14.275 -5.996 -14.689 1.00 69.12 156 GLY A C 1
ATOM 1156 O O . GLY A 1 156 ? 13.296 -6.140 -13.965 1.00 69.12 156 GLY A O 1
ATOM 1157 N N . PHE A 1 157 ? 15.256 -6.899 -14.748 1.00 70.94 157 PHE A N 1
ATOM 1158 C CA . PHE A 1 157 ? 15.277 -8.137 -13.971 1.00 70.94 157 PHE A CA 1
ATOM 1159 C C . PHE A 1 157 ? 15.332 -7.859 -12.463 1.00 70.94 157 PHE A C 1
ATOM 1161 O O . PHE A 1 157 ? 14.496 -8.356 -11.722 1.00 70.94 157 PHE A O 1
ATOM 1168 N N . LEU A 1 158 ? 16.253 -7.016 -11.991 1.00 68.50 158 LEU A N 1
ATOM 1169 C CA . LEU A 1 158 ? 16.361 -6.654 -10.574 1.00 68.50 158 LEU A CA 1
ATOM 1170 C C . LEU A 1 158 ? 15.130 -5.889 -10.077 1.00 68.50 158 LEU A C 1
ATOM 1172 O O . LEU A 1 158 ? 14.694 -6.126 -8.954 1.00 68.50 158 LEU A O 1
ATOM 1176 N N . GLY A 1 159 ? 14.545 -5.021 -10.907 1.00 65.06 159 GLY A N 1
ATOM 1177 C CA . GLY A 1 159 ? 13.285 -4.342 -10.601 1.00 65.06 159 GLY A CA 1
ATOM 1178 C C . GLY A 1 159 ? 12.119 -5.321 -10.440 1.00 65.06 159 GLY A C 1
ATOM 1179 O O . GLY A 1 159 ? 11.346 -5.195 -9.494 1.00 65.06 159 GLY A O 1
ATOM 1180 N N . PHE A 1 160 ? 12.046 -6.339 -11.302 1.00 63.22 160 PHE A N 1
ATOM 1181 C CA . PHE A 1 160 ? 11.054 -7.412 -11.206 1.00 63.22 160 PHE A CA 1
ATOM 1182 C C . PHE A 1 160 ? 11.262 -8.278 -9.950 1.00 63.22 160 PHE A C 1
ATOM 1184 O O . PHE A 1 160 ? 10.319 -8.509 -9.196 1.00 63.22 160 PHE A O 1
ATOM 1191 N N . PHE A 1 161 ? 12.501 -8.696 -9.669 1.00 62.81 161 PHE A N 1
ATOM 1192 C CA . PHE A 1 161 ? 12.817 -9.576 -8.537 1.00 62.81 161 PHE A CA 1
ATOM 1193 C C . PHE A 1 161 ? 12.738 -8.884 -7.169 1.00 62.81 161 PHE A C 1
ATOM 1195 O O . PHE A 1 161 ? 12.252 -9.491 -6.216 1.00 62.81 161 PHE A O 1
ATOM 1202 N N . MET A 1 162 ? 13.134 -7.610 -7.048 1.00 61.91 162 MET A N 1
ATOM 1203 C CA . MET A 1 162 ? 12.934 -6.860 -5.796 1.00 61.91 162 MET A CA 1
ATOM 1204 C C . MET A 1 162 ? 11.450 -6.653 -5.463 1.00 61.91 162 MET A C 1
ATOM 1206 O O . MET A 1 162 ? 11.113 -6.464 -4.295 1.00 61.91 162 MET A O 1
ATOM 1210 N N . GLY A 1 163 ? 10.560 -6.723 -6.456 1.00 50.75 163 GLY A N 1
ATOM 1211 C CA . GLY A 1 163 ? 9.117 -6.739 -6.226 1.00 50.75 163 GLY A CA 1
ATOM 1212 C C . GLY A 1 163 ? 8.579 -8.067 -5.669 1.00 50.75 163 GLY A C 1
ATOM 1213 O O . GLY A 1 163 ? 7.524 -8.064 -5.038 1.00 50.75 163 GLY A O 1
ATOM 1214 N N . GLU A 1 164 ? 9.277 -9.195 -5.865 1.00 49.09 164 GLU A N 1
ATOM 1215 C CA . GLU A 1 164 ? 8.744 -10.548 -5.616 1.00 49.09 164 GLU A CA 1
ATOM 1216 C C . GLU A 1 164 ? 9.169 -11.157 -4.261 1.00 49.09 164 GLU A C 1
ATOM 1218 O O . GLU A 1 164 ? 8.433 -11.973 -3.699 1.00 49.09 164 GLU A O 1
ATOM 1223 N N . GLU A 1 165 ? 10.288 -10.729 -3.661 1.00 47.69 165 GLU A N 1
ATOM 1224 C CA . GLU A 1 165 ? 10.797 -11.358 -2.422 1.00 47.69 165 GLU A CA 1
ATOM 1225 C C . GLU A 1 165 ? 9.917 -11.167 -1.170 1.00 47.69 165 GLU A C 1
ATOM 1227 O O . GLU A 1 165 ? 10.103 -11.872 -0.182 1.00 47.69 165 GLU A O 1
ATOM 1232 N N . THR A 1 166 ? 8.892 -10.308 -1.195 1.00 47.41 166 THR A N 1
ATOM 1233 C CA . THR A 1 166 ? 7.909 -10.230 -0.089 1.00 47.41 166 THR A CA 1
ATOM 1234 C C . THR A 1 166 ? 6.604 -10.984 -0.349 1.00 47.41 166 THR A C 1
ATOM 1236 O O . THR A 1 166 ? 5.736 -11.007 0.524 1.00 47.41 166 THR A O 1
ATOM 1239 N N . SER A 1 167 ? 6.453 -11.658 -1.496 1.00 45.62 167 SER A N 1
ATOM 1240 C CA . SER A 1 167 ? 5.222 -12.390 -1.834 1.00 45.62 167 SER A CA 1
ATOM 1241 C C . SER A 1 167 ? 5.438 -13.859 -2.208 1.00 45.62 167 SER A C 1
ATOM 1243 O O . SER A 1 167 ? 4.498 -14.523 -2.658 1.00 45.62 167 SER A O 1
ATOM 1245 N N . MET A 1 168 ? 6.620 -14.427 -1.951 1.00 42.97 168 MET A N 1
ATOM 1246 C CA . MET A 1 168 ? 6.845 -15.871 -2.076 1.00 42.97 168 MET A CA 1
ATOM 1247 C C . MET A 1 168 ? 6.294 -16.640 -0.859 1.00 42.97 168 MET A C 1
ATOM 1249 O O . MET A 1 168 ? 7.006 -17.386 -0.197 1.00 42.97 168 MET A O 1
ATOM 1253 N N . PHE A 1 169 ? 4.996 -16.483 -0.572 1.00 42.09 169 PHE A N 1
ATOM 1254 C CA . PHE A 1 169 ? 4.246 -17.530 0.136 1.00 42.09 169 PHE A CA 1
ATOM 1255 C C . PHE A 1 169 ? 2.769 -17.670 -0.259 1.00 42.09 169 PHE A C 1
ATOM 1257 O O . PHE A 1 169 ? 2.143 -18.646 0.145 1.00 42.09 169 PHE A O 1
ATOM 1264 N N . ILE A 1 170 ? 2.179 -16.790 -1.081 1.00 42.50 170 ILE A N 1
ATOM 1265 C CA . ILE A 1 170 ? 0.792 -16.991 -1.535 1.00 42.50 170 ILE A CA 1
ATOM 1266 C C . ILE A 1 170 ? 0.640 -16.651 -3.023 1.00 42.50 170 ILE A C 1
ATOM 1268 O O . ILE A 1 170 ? 0.607 -15.496 -3.422 1.00 42.50 170 ILE A O 1
ATOM 1272 N N . SER A 1 171 ? 0.417 -17.712 -3.804 1.00 38.66 171 SER A N 1
ATOM 1273 C CA . SER A 1 171 ? -0.171 -17.734 -5.152 1.00 38.66 171 SER A CA 1
ATOM 1274 C C . SER A 1 171 ? 0.762 -17.536 -6.354 1.00 38.66 171 SER A C 1
ATOM 1276 O O . SER A 1 171 ? 0.864 -16.482 -6.975 1.00 38.66 171 SER A O 1
ATOM 1278 N N . ARG A 1 172 ? 1.367 -18.661 -6.742 1.00 50.09 172 ARG A N 1
ATOM 1279 C CA . ARG A 1 172 ? 1.951 -18.912 -8.060 1.00 50.09 172 ARG A CA 1
ATOM 1280 C C . ARG A 1 172 ? 0.862 -18.897 -9.151 1.00 50.09 172 ARG A C 1
ATOM 1282 O O . ARG A 1 172 ? -0.181 -19.528 -8.999 1.00 50.09 172 ARG A O 1
ATOM 1289 N N . THR A 1 173 ? 1.202 -18.277 -10.285 1.00 41.97 173 THR A N 1
ATOM 1290 C CA . THR A 1 173 ? 0.698 -18.602 -11.638 1.00 41.97 173 THR A CA 1
ATOM 1291 C C . THR A 1 173 ? -0.656 -18.012 -12.081 1.00 41.97 173 THR A C 1
ATOM 1293 O O . THR A 1 173 ? -1.539 -18.789 -12.400 1.00 41.97 173 THR A O 1
ATOM 1296 N N . LEU A 1 174 ? -0.826 -16.674 -12.175 1.00 36.94 174 LEU A N 1
ATOM 1297 C CA . LEU A 1 174 ? -1.700 -15.974 -13.171 1.00 36.94 174 LEU A CA 1
ATOM 1298 C C . LEU A 1 174 ? -1.893 -14.465 -12.853 1.00 36.94 174 LEU A C 1
ATOM 1300 O O . LEU A 1 174 ? -2.927 -14.081 -12.304 1.00 36.94 174 LEU A O 1
ATOM 1304 N N . ARG A 1 175 ? -0.932 -13.586 -13.203 1.00 42.16 175 ARG A N 1
ATOM 1305 C CA . ARG A 1 175 ? -1.158 -12.145 -13.536 1.00 42.16 175 ARG A CA 1
ATOM 1306 C C . ARG A 1 175 ? 0.165 -11.393 -13.723 1.00 42.16 175 ARG A C 1
ATOM 1308 O O . ARG A 1 175 ? 0.670 -10.799 -12.783 1.00 42.16 175 ARG A O 1
ATOM 1315 N N . SER A 1 176 ? 0.718 -11.383 -14.937 1.00 42.72 176 SER A N 1
ATOM 1316 C CA . SER A 1 176 ? 2.065 -10.823 -15.165 1.00 42.72 176 SER A CA 1
ATOM 1317 C C . SER A 1 176 ? 2.136 -9.447 -15.843 1.00 42.72 176 SER A C 1
ATOM 1319 O O . SER A 1 176 ? 3.225 -9.047 -16.225 1.00 42.72 176 SER A O 1
ATOM 1321 N N . CYS A 1 177 ? 1.043 -8.684 -15.996 1.00 40.47 177 CYS A N 1
ATOM 1322 C CA . CYS A 1 177 ? 1.145 -7.322 -16.568 1.00 40.47 177 CYS A CA 1
ATOM 1323 C C . CYS A 1 177 ? 0.285 -6.230 -15.901 1.00 40.47 177 CYS A C 1
ATOM 1325 O O . CYS A 1 177 ? 0.342 -5.090 -16.341 1.00 40.47 177 CYS A O 1
ATOM 1327 N N . LEU A 1 178 ? -0.499 -6.525 -14.851 1.00 39.91 178 LEU A N 1
ATOM 1328 C CA . LEU A 1 178 ? -1.415 -5.537 -14.241 1.00 39.91 178 LEU A CA 1
ATOM 1329 C C . LEU A 1 178 ? -1.137 -5.238 -12.753 1.00 39.91 178 LEU A C 1
ATOM 1331 O O . LEU A 1 178 ? -1.874 -4.472 -12.145 1.00 39.91 178 LEU A O 1
ATOM 1335 N N . ASN A 1 179 ? -0.117 -5.846 -12.135 1.00 46.69 179 ASN A N 1
ATOM 1336 C CA . ASN A 1 179 ? -0.131 -6.041 -10.680 1.00 46.69 179 ASN A CA 1
ATOM 1337 C C . ASN A 1 179 ? 1.061 -5.495 -9.877 1.00 46.69 179 ASN A C 1
ATOM 1339 O O . ASN A 1 179 ? 1.169 -5.841 -8.708 1.00 46.69 179 ASN A O 1
ATO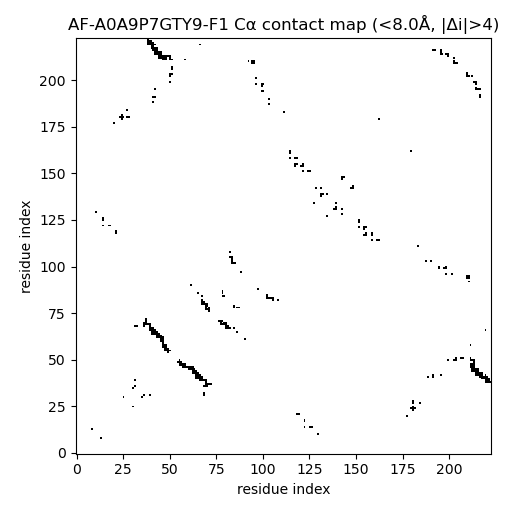M 1343 N N . GLU A 1 180 ? 1.920 -4.618 -10.396 1.00 48.16 180 GLU A N 1
ATOM 1344 C CA . GLU A 1 180 ? 3.009 -4.078 -9.555 1.00 48.16 180 GLU A CA 1
ATOM 1345 C C . GLU A 1 180 ? 2.478 -3.117 -8.471 1.00 48.16 180 GLU A C 1
ATOM 1347 O O . GLU A 1 180 ? 2.733 -3.321 -7.286 1.00 48.16 180 GLU A O 1
ATOM 1352 N N . GLY A 1 181 ? 1.621 -2.153 -8.828 1.00 49.16 181 GLY A N 1
ATOM 1353 C CA . GLY A 1 181 ? 0.948 -1.286 -7.845 1.00 49.16 181 GLY A CA 1
ATOM 1354 C C . GLY A 1 181 ? -0.188 -1.968 -7.068 1.00 49.16 181 GLY A C 1
ATOM 1355 O O . GLY A 1 181 ? -0.497 -1.591 -5.940 1.00 49.16 181 GLY A O 1
ATOM 1356 N N . VAL A 1 182 ? -0.810 -3.001 -7.645 1.00 53.97 182 VAL A N 1
ATOM 1357 C CA . VAL A 1 182 ? -1.899 -3.736 -6.984 1.00 53.97 182 VAL A CA 1
ATOM 1358 C C . VAL A 1 182 ? -1.350 -4.635 -5.878 1.00 53.97 182 VAL A C 1
ATOM 1360 O O . VAL A 1 182 ? -1.999 -4.773 -4.850 1.00 53.97 182 VAL A O 1
ATOM 1363 N N . THR A 1 183 ? -0.157 -5.217 -6.033 1.00 56.16 183 THR A N 1
ATOM 1364 C CA . THR A 1 183 ? 0.386 -6.168 -5.046 1.00 56.16 183 THR A CA 1
ATOM 1365 C C . THR A 1 183 ? 0.749 -5.491 -3.726 1.00 56.16 183 THR A C 1
ATOM 1367 O O . THR A 1 183 ? 0.415 -6.010 -2.665 1.00 56.16 183 THR A O 1
ATOM 1370 N N . SER A 1 184 ? 1.345 -4.299 -3.758 1.00 56.38 184 SER A N 1
ATOM 1371 C CA . SER A 1 184 ? 1.643 -3.517 -2.548 1.00 56.38 184 SER A CA 1
ATOM 1372 C C . SER A 1 184 ? 0.372 -3.051 -1.830 1.00 56.38 184 SER A C 1
ATOM 1374 O O . SER A 1 184 ? 0.270 -3.158 -0.607 1.00 56.38 184 SER A O 1
ATOM 1376 N N . PHE A 1 185 ? -0.626 -2.580 -2.585 1.00 63.72 185 PHE A N 1
ATOM 1377 C CA . PHE A 1 185 ? -1.926 -2.192 -2.047 1.00 63.72 185 PHE A CA 1
ATOM 1378 C C . PHE A 1 185 ? -2.670 -3.399 -1.465 1.00 63.72 185 PHE A C 1
ATOM 1380 O O . PHE A 1 185 ? -3.245 -3.304 -0.380 1.00 63.72 185 PHE A O 1
ATOM 1387 N N . LEU A 1 186 ? -2.614 -4.550 -2.141 1.00 66.81 186 LEU A N 1
ATOM 1388 C CA . LEU A 1 186 ? -3.143 -5.816 -1.640 1.00 66.81 186 LEU A CA 1
ATOM 1389 C C . LEU A 1 186 ? -2.422 -6.245 -0.367 1.00 66.81 186 LEU A C 1
ATOM 1391 O O . LEU A 1 186 ? -3.098 -6.641 0.571 1.00 66.81 186 LEU A O 1
ATOM 1395 N N . MET A 1 187 ? -1.097 -6.118 -0.285 1.00 68.06 187 MET A N 1
ATOM 1396 C CA . MET A 1 187 ? -0.360 -6.450 0.935 1.00 68.06 187 MET A CA 1
ATOM 1397 C C . MET A 1 187 ? -0.722 -5.531 2.094 1.00 68.06 187 MET A C 1
ATOM 1399 O O . MET A 1 187 ? -0.990 -6.025 3.187 1.00 68.06 187 MET A O 1
ATOM 1403 N N . ALA A 1 188 ? -0.840 -4.222 1.860 1.00 70.44 188 ALA A N 1
ATOM 1404 C CA . ALA A 1 188 ? -1.359 -3.305 2.869 1.00 70.44 188 ALA A CA 1
ATOM 1405 C C . ALA A 1 188 ? -2.776 -3.722 3.305 1.00 70.44 188 ALA A C 1
ATOM 1407 O O . ALA A 1 188 ? -3.047 -3.858 4.496 1.00 70.44 188 ALA A O 1
ATOM 1408 N N . ARG A 1 189 ? -3.673 -4.018 2.357 1.00 74.25 189 ARG A N 1
ATOM 1409 C CA . ARG A 1 189 ? -5.038 -4.488 2.647 1.00 74.25 189 ARG A CA 1
ATOM 1410 C C . ARG A 1 189 ? -5.084 -5.815 3.396 1.00 74.25 189 ARG A C 1
ATOM 1412 O O . ARG A 1 189 ? -5.915 -5.952 4.288 1.00 74.25 189 ARG A O 1
ATOM 1419 N N . ILE A 1 190 ? -4.228 -6.773 3.057 1.00 80.50 190 ILE A N 1
ATOM 1420 C CA . ILE A 1 190 ? -4.122 -8.069 3.736 1.00 80.50 190 ILE A CA 1
ATOM 1421 C C . ILE A 1 190 ? -3.601 -7.856 5.155 1.00 80.50 190 ILE A C 1
ATOM 1423 O O . ILE A 1 190 ? -4.162 -8.426 6.089 1.00 80.50 190 ILE A O 1
ATOM 1427 N N . TRP A 1 191 ? -2.593 -6.999 5.332 1.00 80.81 191 TRP A N 1
ATOM 1428 C CA . TRP A 1 191 ? -2.038 -6.656 6.639 1.00 80.81 191 TRP A CA 1
ATOM 1429 C C . TRP A 1 191 ? -3.087 -6.010 7.543 1.00 80.81 191 TRP A C 1
ATOM 1431 O O . TRP A 1 191 ? -3.370 -6.524 8.622 1.00 80.81 191 TRP A O 1
ATOM 1441 N N . PHE A 1 192 ? -3.744 -4.944 7.076 1.00 80.56 192 PHE A N 1
ATOM 1442 C CA . PHE A 1 192 ? -4.820 -4.294 7.826 1.00 80.56 192 PHE A CA 1
ATOM 1443 C C . PHE A 1 192 ? -6.023 -5.224 8.025 1.00 80.56 192 PHE A C 1
ATOM 1445 O O . PHE A 1 192 ? -6.627 -5.225 9.091 1.00 80.56 192 PHE A O 1
ATOM 1452 N N . GLY A 1 193 ? -6.358 -6.063 7.042 1.00 84.75 193 GLY A N 1
ATOM 1453 C CA . GLY A 1 193 ? -7.433 -7.049 7.158 1.00 84.75 193 GLY A CA 1
ATOM 1454 C C . GLY A 1 193 ? -7.128 -8.165 8.159 1.00 84.75 193 GLY A C 1
ATOM 1455 O O . GLY A 1 193 ? -8.044 -8.705 8.779 1.00 84.75 193 GLY A O 1
ATOM 1456 N N . LYS A 1 194 ? -5.854 -8.520 8.343 1.00 85.94 194 LYS A N 1
ATOM 1457 C CA . LYS A 1 194 ? -5.417 -9.395 9.431 1.00 85.94 194 LYS A CA 1
ATOM 1458 C C . LYS A 1 194 ? -5.480 -8.657 10.768 1.00 85.94 194 LYS A C 1
ATOM 1460 O O . LYS A 1 194 ? -6.125 -9.160 11.674 1.00 85.94 194 LYS A O 1
ATOM 1465 N N . ALA A 1 195 ? -4.930 -7.447 10.855 1.00 85.50 195 ALA A N 1
ATOM 1466 C CA . ALA A 1 195 ? -4.950 -6.645 12.078 1.00 85.50 195 ALA A CA 1
ATOM 1467 C C . ALA A 1 195 ? -6.375 -6.408 12.611 1.00 85.50 195 ALA A C 1
ATOM 1469 O O . ALA A 1 195 ? -6.611 -6.538 13.806 1.00 85.50 195 ALA A O 1
ATOM 1470 N N . VAL A 1 196 ? -7.347 -6.128 11.731 1.00 89.38 196 VAL A N 1
ATOM 1471 C CA . VAL A 1 196 ? -8.768 -5.990 12.104 1.00 89.38 196 VAL A CA 1
ATOM 1472 C C . VAL A 1 196 ? -9.335 -7.287 12.678 1.00 89.38 196 VAL A C 1
ATOM 1474 O O . VAL A 1 196 ? -10.047 -7.246 13.679 1.00 89.38 196 VAL A O 1
ATOM 1477 N N . ARG A 1 197 ? -9.039 -8.430 12.048 1.00 89.69 197 ARG A N 1
ATOM 1478 C CA . ARG A 1 197 ? -9.501 -9.738 12.529 1.00 89.69 197 ARG A CA 1
ATOM 1479 C C . ARG A 1 197 ? -8.881 -10.071 13.876 1.00 89.69 197 ARG A C 1
ATOM 1481 O O . ARG A 1 197 ? -9.626 -10.286 14.818 1.00 89.69 197 ARG A O 1
ATOM 1488 N N . ASP A 1 198 ? -7.560 -9.978 13.989 1.00 88.69 198 ASP A N 1
ATOM 1489 C CA . ASP A 1 198 ? -6.836 -10.254 15.231 1.00 88.69 198 ASP A CA 1
ATOM 1490 C C . ASP A 1 198 ? -7.316 -9.328 16.371 1.00 88.69 198 ASP A C 1
ATOM 1492 O O . ASP A 1 198 ? -7.475 -9.767 17.511 1.00 88.69 198 ASP A O 1
ATOM 1496 N N . PHE A 1 199 ? -7.611 -8.055 16.071 1.00 89.62 199 PHE A N 1
ATOM 1497 C CA . PHE A 1 199 ? -8.179 -7.107 17.034 1.00 89.62 199 PHE A CA 1
ATOM 1498 C C . PHE A 1 199 ? -9.583 -7.519 17.500 1.00 89.62 199 PHE A C 1
ATOM 1500 O O . PHE A 1 199 ? -9.839 -7.568 18.703 1.00 89.62 199 PHE A O 1
ATOM 1507 N N . ASN A 1 200 ? -10.488 -7.833 16.569 1.00 91.25 200 ASN A N 1
ATOM 1508 C CA . ASN A 1 200 ? -11.855 -8.241 16.904 1.00 91.25 200 ASN A CA 1
ATOM 1509 C C . ASN A 1 200 ? -11.874 -9.592 17.638 1.00 91.25 200 ASN A C 1
ATOM 1511 O O . ASN A 1 200 ? -12.581 -9.728 18.635 1.00 91.25 200 ASN A O 1
ATOM 1515 N N . ASP A 1 201 ? -11.050 -10.551 17.215 1.00 91.12 201 ASP A N 1
ATOM 1516 C CA . ASP A 1 201 ? -10.897 -11.853 17.869 1.00 91.12 201 ASP A CA 1
ATOM 1517 C C . ASP A 1 201 ? -10.359 -11.685 19.295 1.00 91.12 201 ASP A C 1
ATOM 1519 O O . ASP A 1 201 ? -10.847 -12.327 20.225 1.00 91.12 201 ASP A O 1
ATOM 1523 N N . SER A 1 202 ? -9.408 -10.769 19.514 1.00 89.25 202 SER A N 1
ATOM 1524 C CA . SER A 1 202 ? -8.925 -10.451 20.862 1.00 89.25 202 SER A CA 1
ATOM 1525 C C . SER A 1 202 ? -10.015 -9.859 21.763 1.00 89.25 202 SER A C 1
ATOM 1527 O O . SER A 1 202 ? -9.979 -10.095 22.970 1.00 89.25 202 SER A O 1
ATOM 1529 N N . ILE A 1 203 ? -10.963 -9.093 21.216 1.00 88.25 203 ILE A N 1
ATOM 1530 C CA . ILE A 1 203 ? -12.100 -8.557 21.980 1.00 88.25 203 ILE A CA 1
ATOM 1531 C C . ILE A 1 203 ? -13.080 -9.676 22.327 1.00 88.25 203 ILE A C 1
ATOM 1533 O O . ILE A 1 203 ? -13.485 -9.789 23.482 1.00 88.25 203 ILE A O 1
ATOM 1537 N N . VAL A 1 204 ? -13.408 -10.542 21.366 1.00 89.44 204 VAL A N 1
ATOM 1538 C CA . VAL A 1 204 ? -14.286 -11.700 21.598 1.00 89.44 204 VAL A CA 1
ATOM 1539 C C . VAL A 1 204 ? -13.689 -12.629 22.662 1.00 89.44 204 VAL A C 1
ATOM 1541 O O . VAL A 1 204 ? -14.390 -13.044 23.586 1.00 89.44 204 VAL A O 1
ATOM 1544 N N . ASN A 1 205 ? -12.378 -12.879 22.603 1.00 88.81 205 ASN A N 1
ATOM 1545 C CA . ASN A 1 205 ? -11.664 -13.704 23.582 1.00 88.81 205 ASN A CA 1
ATOM 1546 C C . ASN A 1 205 ? -11.552 -13.052 24.974 1.00 88.81 205 ASN A C 1
ATOM 1548 O O . ASN A 1 205 ? -11.384 -13.760 25.964 1.00 88.81 205 ASN A O 1
ATOM 1552 N N . GLY A 1 206 ? -11.657 -11.722 25.074 1.00 84.62 206 GLY A N 1
ATOM 1553 C CA . GLY A 1 206 ? -11.629 -10.996 26.349 1.00 84.62 206 GLY A CA 1
ATOM 1554 C C . GLY A 1 206 ? -12.932 -11.084 27.160 1.00 84.62 206 GLY A C 1
ATOM 1555 O O . GLY A 1 206 ? -12.950 -10.723 28.340 1.00 84.62 206 GLY A O 1
ATOM 1556 N N . GLY A 1 207 ? -14.026 -11.567 26.559 1.00 85.31 207 GLY A N 1
ATOM 1557 C CA . GLY A 1 207 ? -15.301 -11.800 27.241 1.00 85.31 207 GLY A CA 1
ATOM 1558 C C . GLY A 1 207 ? -15.896 -10.545 27.898 1.00 85.31 207 GLY A C 1
ATOM 1559 O O . GLY A 1 207 ? -15.863 -9.451 27.342 1.00 85.31 207 GLY A O 1
ATOM 1560 N N . ALA A 1 208 ? -16.448 -10.689 29.108 1.00 82.12 208 ALA A N 1
ATOM 1561 C CA . ALA A 1 208 ? -17.178 -9.618 29.802 1.00 82.12 208 ALA A CA 1
ATOM 1562 C C . ALA A 1 208 ? -16.316 -8.405 30.213 1.00 82.12 208 ALA A C 1
ATOM 1564 O O . ALA A 1 208 ? -16.861 -7.346 30.520 1.00 82.12 208 ALA A O 1
ATOM 1565 N N . GLN A 1 209 ? -14.988 -8.551 30.237 1.00 84.00 209 GLN A N 1
ATOM 1566 C CA . GLN A 1 209 ? -14.047 -7.469 30.560 1.00 84.00 209 GLN A CA 1
ATOM 1567 C C . GLN A 1 209 ? -13.500 -6.768 29.306 1.00 84.00 209 GLN A C 1
ATOM 1569 O O . GLN A 1 209 ? -12.750 -5.794 29.424 1.00 84.00 209 GLN A O 1
ATOM 1574 N N . ALA A 1 210 ? -13.865 -7.250 28.113 1.00 84.81 210 ALA A N 1
ATOM 1575 C CA . ALA A 1 210 ? -13.397 -6.692 26.859 1.00 84.81 210 ALA A CA 1
ATOM 1576 C C . ALA A 1 210 ? -14.010 -5.307 26.587 1.00 84.81 210 ALA A C 1
ATOM 1578 O O . ALA A 1 210 ? -15.172 -5.045 26.921 1.00 84.81 210 ALA A O 1
ATOM 1579 N N . PRO A 1 211 ? -13.252 -4.396 25.958 1.00 85.75 211 PRO A N 1
ATOM 1580 C CA . PRO A 1 211 ? -13.778 -3.097 25.583 1.00 85.75 211 PRO A CA 1
ATOM 1581 C C . PRO A 1 211 ? -14.833 -3.229 24.475 1.00 85.75 211 PRO A C 1
ATOM 1583 O O . P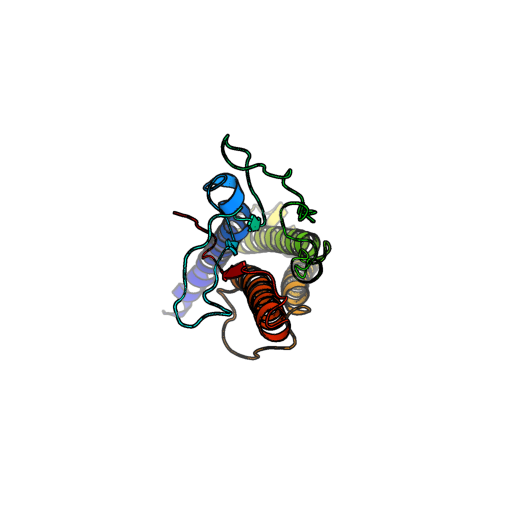RO A 1 211 ? -14.701 -4.030 23.553 1.00 85.75 211 PRO A O 1
ATOM 1586 N N . LYS A 1 212 ? -15.869 -2.386 24.540 1.00 88.19 212 LYS A N 1
ATOM 1587 C CA . LYS A 1 212 ? -16.969 -2.315 23.560 1.00 88.19 212 LYS A CA 1
ATOM 1588 C C . LYS A 1 212 ? -16.529 -1.588 22.285 1.00 88.19 212 LYS A C 1
ATOM 1590 O O . LYS A 1 212 ? -16.983 -0.479 22.002 1.00 88.19 212 LYS A O 1
ATOM 1595 N N . LEU A 1 213 ? -15.590 -2.177 21.554 1.00 88.44 213 LEU A N 1
ATOM 1596 C CA . LEU A 1 213 ? -14.994 -1.617 20.343 1.00 88.44 213 LEU A CA 1
ATOM 1597 C C . LEU A 1 213 ? -15.122 -2.618 19.202 1.00 88.44 213 LEU A C 1
ATOM 1599 O O . LEU A 1 213 ? -14.995 -3.815 19.418 1.00 88.44 213 LEU A O 1
ATOM 1603 N N . VAL A 1 214 ? -15.312 -2.126 17.983 1.00 89.88 214 VAL A N 1
ATOM 1604 C CA . VAL A 1 214 ? -15.227 -2.928 16.762 1.00 89.88 214 VAL A CA 1
ATOM 1605 C C . VAL A 1 214 ? -14.281 -2.248 15.787 1.00 89.88 214 VAL A C 1
ATOM 1607 O O . VAL A 1 214 ? -14.408 -1.050 15.502 1.00 89.88 214 VAL A O 1
ATOM 1610 N N . ALA A 1 215 ? -13.317 -3.009 15.279 1.00 89.31 215 ALA A N 1
ATOM 1611 C CA . ALA A 1 215 ? -12.498 -2.588 14.160 1.00 89.31 215 ALA A CA 1
ATOM 1612 C C . ALA A 1 215 ? -13.173 -3.014 12.855 1.00 89.31 215 ALA A C 1
ATOM 1614 O O . ALA A 1 215 ? -13.627 -4.150 12.698 1.00 89.31 215 ALA A O 1
ATOM 1615 N N . THR A 1 216 ? -13.226 -2.094 11.900 1.00 87.94 216 THR A N 1
ATOM 1616 C CA . THR A 1 216 ? -13.756 -2.342 10.559 1.00 87.94 216 THR A CA 1
ATOM 1617 C C . THR A 1 216 ? -12.743 -1.902 9.515 1.00 87.94 216 THR A C 1
ATOM 1619 O O . THR A 1 216 ? -12.010 -0.924 9.695 1.00 87.94 216 THR A O 1
ATOM 1622 N N . LEU A 1 217 ? -12.678 -2.661 8.423 1.00 86.50 217 LEU A N 1
ATOM 1623 C CA . LEU A 1 217 ? -11.804 -2.366 7.299 1.00 86.50 217 LEU A CA 1
ATOM 1624 C C . LEU A 1 217 ? -12.560 -1.472 6.306 1.00 86.50 217 LEU A C 1
ATOM 1626 O O . LEU A 1 217 ? -13.538 -1.902 5.697 1.00 86.50 217 LEU A O 1
ATOM 1630 N N . GLY A 1 218 ? -12.103 -0.235 6.144 1.00 76.75 218 GLY A N 1
ATOM 1631 C CA . GLY A 1 218 ? -12.678 0.736 5.218 1.00 76.75 218 GLY A CA 1
ATOM 1632 C C . GLY A 1 218 ? -12.165 0.557 3.790 1.00 76.75 218 GLY A C 1
ATOM 1633 O O . GLY A 1 218 ? -11.140 -0.080 3.545 1.00 76.75 218 GLY A O 1
ATOM 1634 N N . ASN A 1 219 ? -12.850 1.171 2.822 1.00 70.81 219 ASN A N 1
ATOM 1635 C CA . ASN A 1 219 ? -12.424 1.174 1.419 1.00 70.81 219 ASN A CA 1
ATOM 1636 C C . ASN A 1 219 ? -11.352 2.213 1.086 1.00 70.81 219 ASN A C 1
ATOM 1638 O O . ASN A 1 219 ? -11.202 2.571 -0.076 1.00 70.81 219 ASN A O 1
ATOM 1642 N N . ALA A 1 220 ? -10.611 2.681 2.095 1.00 63.16 220 ALA A N 1
ATOM 1643 C CA . ALA A 1 220 ? -9.728 3.843 2.013 1.00 63.16 220 ALA A CA 1
ATOM 1644 C C . ALA A 1 220 ? -10.457 5.162 1.703 1.00 63.16 220 ALA A C 1
ATOM 1646 O O . ALA A 1 220 ? -9.815 6.196 1.636 1.00 63.16 220 ALA A O 1
ATOM 1647 N N . PHE A 1 221 ? -11.781 5.146 1.558 1.00 60.97 221 PHE A N 1
ATOM 1648 C CA . PHE A 1 221 ? -12.608 6.320 1.326 1.00 60.97 221 PHE A CA 1
ATOM 1649 C C . PHE A 1 221 ? -13.707 6.333 2.379 1.00 60.97 221 PHE A C 1
ATOM 1651 O O . PHE A 1 221 ? -14.479 5.375 2.481 1.00 60.97 221 PHE A O 1
ATOM 1658 N N . THR A 1 222 ? -13.741 7.383 3.191 1.00 59.56 222 THR A N 1
ATOM 1659 C CA . THR A 1 222 ? -14.827 7.644 4.132 1.00 59.56 222 THR A CA 1
ATOM 1660 C C . THR A 1 222 ? -15.792 8.644 3.497 1.00 59.56 222 THR A C 1
ATOM 1662 O O . THR A 1 222 ? -15.367 9.661 2.950 1.00 59.56 222 THR A O 1
ATOM 1665 N N . SER A 1 223 ? -17.089 8.326 3.506 1.00 48.84 223 SER A N 1
ATOM 1666 C CA . SER A 1 223 ? -18.164 9.255 3.125 1.00 48.84 223 SER A CA 1
ATOM 1667 C C . SER A 1 223 ? -18.401 10.282 4.224 1.00 48.84 223 SER A C 1
ATOM 1669 O O . SER A 1 223 ? -18.476 9.836 5.393 1.00 48.84 223 SER A O 1
#